Protein AF-0000000069438241 (afdb_homodimer)

Structure (mmCIF, N/CA/C/O backbone):
data_AF-0000000069438241-model_v1
#
loop_
_entity.id
_entity.type
_entity.pdbx_description
1 polymer 'Transcriptional regulator, TetR'
#
loop_
_atom_site.group_PDB
_atom_site.id
_atom_site.type_symbol
_atom_site.label_atom_id
_atom_site.label_alt_id
_atom_site.label_comp_id
_atom_site.label_asym_id
_atom_site.label_entity_id
_atom_site.label_seq_id
_atom_site.pdbx_PDB_ins_code
_atom_site.Cartn_x
_atom_site.Cartn_y
_atom_site.Cartn_z
_atom_site.occupancy
_atom_site.B_iso_or_equiv
_atom_site.auth_seq_id
_atom_site.auth_comp_id
_atom_site.auth_asym_id
_atom_site.auth_atom_id
_atom_site.pdbx_PDB_model_num
ATOM 1 N N . MET A 1 1 ? 34.031 22.672 7.16 1 39.03 1 MET A N 1
ATOM 2 C CA . MET A 1 1 ? 32.812 23.422 6.871 1 39.03 1 MET A CA 1
ATOM 3 C C . MET A 1 1 ? 31.719 22.5 6.336 1 39.03 1 MET A C 1
ATOM 5 O O . MET A 1 1 ? 30.531 22.781 6.512 1 39.03 1 MET A O 1
ATOM 9 N N . ALA A 1 2 ? 32.125 21.516 5.398 1 47.97 2 ALA A N 1
ATOM 10 C CA . ALA A 1 2 ? 31.375 20.641 4.52 1 47.97 2 ALA A CA 1
ATOM 11 C C . ALA A 1 2 ? 30.641 19.562 5.32 1 47.97 2 ALA A C 1
ATOM 13 O O . ALA A 1 2 ? 29.453 19.297 5.066 1 47.97 2 ALA A O 1
ATOM 14 N N . PRO A 1 3 ? 31.203 18.781 6.113 1 47.56 3 PRO A N 1
ATOM 15 C CA . PRO A 1 3 ? 30.609 17.688 6.887 1 47.56 3 PRO A CA 1
ATOM 16 C C . PRO A 1 3 ? 29.609 18.172 7.934 1 47.56 3 PRO A C 1
ATOM 18 O O . PRO A 1 3 ? 28.594 17.516 8.164 1 47.56 3 PRO A O 1
ATOM 21 N N . GLU A 1 4 ? 29.875 19.219 8.562 1 50.12 4 GLU A N 1
ATOM 22 C CA . GLU A 1 4 ? 29.016 19.797 9.586 1 50.12 4 GLU A CA 1
ATOM 23 C C . GLU A 1 4 ? 27.656 20.219 9.008 1 50.12 4 GLU A C 1
ATOM 25 O O . GLU A 1 4 ? 26.625 19.984 9.617 1 50.12 4 GLU A O 1
ATOM 30 N N . ARG A 1 5 ? 27.812 20.75 7.777 1 54.56 5 ARG A N 1
ATOM 31 C CA . ARG A 1 5 ? 26.609 21.219 7.113 1 54.56 5 ARG A CA 1
ATOM 32 C C . ARG A 1 5 ? 25.719 20.031 6.715 1 54.56 5 ARG A C 1
ATOM 34 O O . ARG A 1 5 ? 24.5 20.109 6.84 1 54.5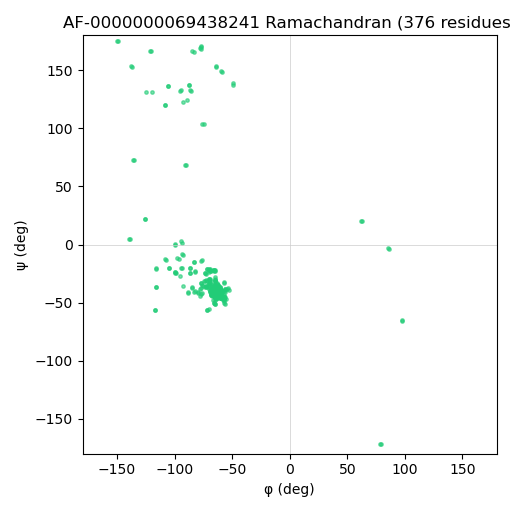6 5 ARG A O 1
ATOM 41 N N . LYS A 1 6 ? 26.344 19.047 6.277 1 60.41 6 LYS A N 1
ATOM 42 C CA . LYS A 1 6 ? 25.594 17.859 5.883 1 60.41 6 LYS A CA 1
ATOM 43 C C . LYS A 1 6 ? 24.875 17.234 7.078 1 60.41 6 LYS A C 1
ATOM 45 O O . LYS A 1 6 ? 23.719 16.844 6.973 1 60.41 6 LYS A O 1
ATOM 50 N N . HIS A 1 7 ? 25.578 17.297 8.125 1 67.69 7 HIS A N 1
ATOM 51 C CA . HIS A 1 7 ? 25.016 16.734 9.344 1 67.69 7 HIS A CA 1
ATOM 52 C C . HIS A 1 7 ? 23.828 17.547 9.828 1 67.69 7 HIS A C 1
ATOM 54 O O . HIS A 1 7 ? 22.797 17 10.219 1 67.69 7 HIS A O 1
ATOM 60 N N . ALA A 1 8 ? 24.031 18.859 9.594 1 73.88 8 ALA A N 1
ATOM 61 C CA . ALA A 1 8 ? 22.953 19.719 10.055 1 73.88 8 ALA A CA 1
ATOM 62 C C . ALA A 1 8 ? 21.734 19.594 9.156 1 73.88 8 ALA A C 1
ATOM 64 O O . ALA A 1 8 ? 20.594 19.547 9.648 1 73.88 8 ALA A O 1
ATOM 65 N N . SER A 1 9 ? 21.984 19.328 7.906 1 90.12 9 SER A N 1
ATOM 66 C CA . SER A 1 9 ? 20.875 19.172 6.973 1 90.12 9 SER A CA 1
ATOM 67 C C . SER A 1 9 ? 20.141 17.859 7.199 1 90.12 9 SER A C 1
ATOM 69 O O . SER A 1 9 ? 18.922 17.812 7.172 1 90.12 9 SER A O 1
ATOM 71 N N . ASP A 1 10 ? 20.953 16.891 7.555 1 94 10 ASP A N 1
ATOM 72 C CA . ASP A 1 10 ? 20.359 15.578 7.773 1 94 10 ASP A CA 1
ATOM 73 C C . ASP A 1 10 ? 19.469 15.57 9.016 1 94 10 ASP A C 1
ATOM 75 O O . ASP A 1 10 ? 18.406 14.945 9.016 1 94 10 ASP A O 1
ATOM 79 N N . ALA A 1 11 ? 19.938 16.312 9.93 1 95 11 ALA A N 1
ATOM 80 C CA . ALA A 1 11 ? 19.141 16.406 11.156 1 95 11 ALA A CA 1
ATOM 81 C C . ALA A 1 11 ? 17.812 17.109 10.898 1 95 11 ALA A C 1
ATOM 83 O O . ALA A 1 11 ? 16.781 16.719 11.453 1 95 11 ALA A O 1
ATOM 84 N N . ILE A 1 12 ? 17.875 18.078 10.102 1 97 12 ILE A N 1
ATOM 85 C CA . ILE A 1 12 ? 16.656 18.812 9.742 1 97 12 ILE A CA 1
ATOM 86 C C . ILE A 1 12 ? 15.719 17.906 8.953 1 97 12 ILE A C 1
ATOM 88 O O . ILE A 1 12 ? 14.523 17.859 9.242 1 97 12 ILE A O 1
ATOM 92 N N . LEU A 1 13 ? 16.297 17.188 8.023 1 98.19 13 LEU A N 1
ATOM 93 C CA . LEU A 1 13 ? 15.477 16.312 7.195 1 98.19 13 LEU A CA 1
ATOM 94 C C . LEU A 1 13 ? 14.938 15.133 8.008 1 98.19 13 LEU A C 1
ATOM 96 O O . LEU A 1 13 ? 13.828 14.656 7.766 1 98.19 13 LEU A O 1
ATOM 100 N N . ASP A 1 14 ? 15.711 14.688 9.008 1 98.19 14 ASP A N 1
ATOM 101 C CA . ASP A 1 14 ? 15.227 13.648 9.914 1 98.19 14 ASP A CA 1
ATOM 102 C C . ASP A 1 14 ? 14.047 14.148 10.742 1 98.19 14 ASP A C 1
ATOM 104 O O . ASP A 1 14 ? 13.078 13.414 10.953 1 98.19 14 ASP A O 1
ATOM 108 N N . ALA A 1 15 ? 14.141 15.375 11.164 1 97.94 15 ALA A N 1
ATOM 109 C CA . ALA A 1 15 ? 13.047 15.984 11.914 1 97.94 15 ALA A CA 1
ATOM 110 C C . ALA A 1 15 ? 11.797 16.125 11.055 1 97.94 15 ALA A C 1
ATOM 112 O O . ALA A 1 15 ? 10.688 15.789 11.5 1 97.94 15 ALA A O 1
ATOM 113 N N . ALA A 1 16 ? 11.984 16.578 9.859 1 98.19 16 ALA A N 1
ATOM 114 C CA . ALA A 1 16 ? 10.867 16.703 8.93 1 98.19 16 ALA A CA 1
ATOM 115 C C . ALA A 1 16 ? 10.211 15.352 8.672 1 98.19 16 ALA A C 1
ATOM 117 O O . ALA A 1 16 ? 8.984 15.234 8.688 1 98.19 16 ALA A O 1
ATOM 118 N N . ARG A 1 17 ? 10.992 14.32 8.469 1 98.38 17 ARG A N 1
ATOM 119 C CA . ARG A 1 17 ? 10.484 12.969 8.227 1 98.38 17 ARG A CA 1
ATOM 120 C C . ARG A 1 17 ? 9.641 12.484 9.398 1 98.38 17 ARG A C 1
ATOM 122 O O . ARG A 1 17 ? 8.547 11.938 9.203 1 98.38 17 ARG A O 1
ATOM 129 N N . SER A 1 18 ? 10.148 12.719 10.578 1 97.88 18 SER A N 1
ATOM 130 C CA . SER A 1 18 ? 9.43 12.281 11.773 1 97.88 18 SER A CA 1
ATOM 131 C C . SER A 1 18 ? 8.07 12.969 11.883 1 97.88 18 SER A C 1
ATOM 133 O O . SER A 1 18 ? 7.07 12.32 12.195 1 97.88 18 SER A O 1
ATOM 135 N N . LEU A 1 19 ? 8.031 14.234 11.609 1 96.81 19 LEU A N 1
ATOM 136 C CA . LEU A 1 19 ? 6.789 15 11.664 1 96.81 19 LEU A CA 1
ATOM 137 C C . LEU A 1 19 ? 5.812 14.523 10.594 1 96.81 19 LEU A C 1
ATOM 139 O O . LEU A 1 19 ? 4.617 14.375 10.859 1 96.81 19 LEU A O 1
ATOM 143 N N . LEU A 1 20 ? 6.316 14.25 9.406 1 96.12 20 LEU A N 1
ATOM 144 C CA . LEU A 1 20 ? 5.5 13.75 8.305 1 96.12 20 LEU A CA 1
ATOM 145 C C . LEU A 1 20 ? 4.883 12.398 8.664 1 96.12 20 LEU A C 1
ATOM 147 O O . LEU A 1 20 ? 3.701 12.164 8.406 1 96.12 20 LEU A O 1
ATOM 151 N N . LEU A 1 21 ? 5.688 11.547 9.242 1 94.5 21 LEU A N 1
ATOM 152 C CA . LEU A 1 21 ? 5.242 10.203 9.578 1 94.5 21 LEU A CA 1
ATOM 153 C C . LEU A 1 21 ? 4.223 10.234 10.719 1 94.5 21 LEU A C 1
ATOM 155 O O . LEU A 1 21 ? 3.305 9.414 10.758 1 94.5 21 LEU A O 1
ATOM 159 N N . ASP A 1 22 ? 4.355 11.227 11.586 1 91.19 22 ASP A N 1
ATOM 160 C CA . ASP A 1 22 ? 3.504 11.297 12.766 1 91.19 22 ASP A CA 1
ATOM 161 C C . ASP A 1 22 ? 2.176 11.984 12.445 1 91.19 22 ASP A C 1
ATOM 163 O O . ASP A 1 22 ? 1.13 11.594 12.977 1 91.19 22 ASP A O 1
ATOM 167 N N . GLY A 1 23 ? 2.26 12.992 11.586 1 88.31 23 GLY A N 1
ATOM 168 C CA . GLY A 1 23 ? 1.06 13.797 11.438 1 88.31 23 GLY A CA 1
ATOM 169 C C . GLY A 1 23 ? 0.776 14.188 10 1 88.31 23 GLY A C 1
ATOM 170 O O . GLY A 1 23 ? -0.16 14.945 9.734 1 88.31 23 GLY A O 1
ATOM 171 N N . GLY A 1 24 ? 1.562 13.695 9.086 1 91.25 24 GLY A N 1
ATOM 172 C CA . GLY A 1 24 ? 1.365 14.047 7.688 1 91.25 24 GLY A CA 1
ATOM 173 C C . GLY A 1 24 ? 1.921 15.414 7.332 1 91.25 24 GLY A C 1
ATOM 174 O O . GLY A 1 24 ? 2.576 16.062 8.156 1 91.25 24 GLY A O 1
ATOM 175 N N . PRO A 1 25 ? 1.64 15.867 6.137 1 92.19 25 PRO A N 1
ATOM 176 C CA . PRO A 1 25 ? 2.213 17.109 5.629 1 92.19 25 PRO A CA 1
ATOM 177 C C . PRO A 1 25 ? 1.807 18.328 6.457 1 92.19 25 PRO A C 1
ATOM 179 O O . PRO A 1 25 ? 2.602 19.266 6.633 1 92.19 25 PRO A O 1
ATOM 182 N N . ARG A 1 26 ? 0.663 18.375 6.965 1 88.5 26 ARG A N 1
ATOM 183 C CA . ARG A 1 26 ? 0.17 19.516 7.711 1 88.5 26 ARG A CA 1
ATOM 184 C C . ARG A 1 26 ? 0.912 19.672 9.039 1 88.5 26 ARG A C 1
ATOM 186 O O . ARG A 1 26 ? 1.011 20.781 9.57 1 88.5 26 ARG A O 1
ATOM 193 N N . ALA A 1 27 ? 1.473 18.625 9.508 1 91.69 27 ALA A N 1
ATOM 194 C CA . ALA A 1 27 ? 2.164 18.625 10.789 1 91.69 27 ALA A CA 1
ATOM 195 C C . ALA A 1 27 ? 3.59 19.156 10.648 1 91.69 27 ALA A C 1
ATOM 197 O O . ALA A 1 27 ? 4.199 19.594 11.625 1 91.69 27 ALA A O 1
ATOM 198 N N . ALA A 1 28 ? 4.109 19.078 9.445 1 95.44 28 ALA A N 1
ATOM 199 C CA . ALA A 1 28 ? 5.496 19.453 9.219 1 95.44 28 ALA A CA 1
ATOM 200 C C . ALA A 1 28 ? 5.602 20.938 8.844 1 95.44 28 ALA A C 1
ATOM 202 O O . ALA A 1 28 ? 6.039 21.281 7.746 1 95.44 28 ALA A O 1
ATOM 203 N N . THR A 1 29 ? 5.309 21.828 9.812 1 95.69 29 THR A N 1
ATOM 204 C CA . THR A 1 29 ? 5.461 23.266 9.625 1 95.69 29 THR A CA 1
ATOM 205 C C . THR A 1 29 ? 6.902 23.688 9.883 1 95.69 29 THR A C 1
ATOM 207 O O . THR A 1 29 ? 7.68 22.938 10.484 1 95.69 29 THR A O 1
ATOM 210 N N . ILE A 1 30 ? 7.184 24.875 9.461 1 96.06 30 ILE A N 1
ATOM 211 C CA . ILE A 1 30 ? 8.516 25.422 9.688 1 96.06 30 ILE A CA 1
ATOM 212 C C . ILE A 1 30 ? 8.797 25.484 11.188 1 96.06 30 ILE A C 1
ATOM 214 O O . ILE A 1 30 ? 9.867 25.062 11.648 1 96.06 30 ILE A O 1
ATOM 218 N N . ALA A 1 31 ? 7.844 25.953 11.938 1 96.69 31 ALA A N 1
ATOM 219 C CA . ALA A 1 31 ? 7.992 26.062 13.383 1 96.69 31 ALA A CA 1
ATOM 220 C C . ALA A 1 31 ? 8.211 24.688 14.023 1 96.69 31 ALA A C 1
ATOM 222 O O . ALA A 1 31 ? 9.078 24.531 14.875 1 96.69 31 ALA A O 1
ATOM 223 N N . ALA A 1 32 ? 7.5 23.688 13.609 1 97.38 32 ALA A N 1
ATOM 224 C CA . ALA A 1 32 ? 7.613 22.344 14.156 1 97.38 32 ALA A CA 1
ATOM 225 C C . ALA A 1 32 ? 8.961 21.719 13.797 1 97.38 32 ALA A C 1
ATOM 227 O O . ALA A 1 32 ? 9.586 21.062 14.633 1 97.38 32 ALA A O 1
ATOM 228 N N . ILE A 1 33 ? 9.367 21.891 12.539 1 97.75 33 ILE A N 1
ATOM 229 C CA . ILE A 1 33 ? 10.641 21.328 12.094 1 97.75 33 ILE A CA 1
ATOM 230 C C . ILE A 1 33 ? 11.781 21.984 12.859 1 97.75 33 ILE A C 1
ATOM 232 O O . ILE A 1 33 ? 12.719 21.312 13.289 1 97.75 33 ILE A O 1
ATOM 236 N N . ALA A 1 34 ? 11.68 23.312 12.977 1 96.88 34 ALA A N 1
ATOM 237 C CA . ALA A 1 34 ? 12.68 24.047 13.75 1 96.88 34 ALA A CA 1
ATOM 238 C C . ALA A 1 34 ? 12.773 23.5 15.172 1 96.88 34 ALA A C 1
ATOM 240 O O . ALA A 1 34 ? 13.859 23.203 15.664 1 96.88 34 ALA A O 1
ATOM 241 N N . GLY A 1 35 ? 11.656 23.391 15.797 1 96.81 35 GLY A N 1
ATOM 242 C CA . GLY A 1 35 ? 11.609 22.859 17.156 1 96.81 35 GLY A CA 1
ATOM 243 C C . GLY A 1 35 ? 12.195 21.469 17.266 1 96.81 35 GLY A C 1
ATOM 244 O O . GLY A 1 35 ? 12.992 21.203 18.172 1 96.81 35 GLY A O 1
ATOM 245 N N . ALA A 1 36 ? 11.883 20.594 16.359 1 96.44 36 ALA A N 1
ATOM 246 C CA . ALA A 1 36 ? 12.273 19.188 16.406 1 96.44 36 ALA A CA 1
ATOM 247 C C . ALA A 1 36 ? 13.75 19.016 16.047 1 96.44 36 ALA A C 1
ATOM 249 O O . ALA A 1 36 ? 14.422 18.125 16.547 1 96.44 36 ALA A O 1
ATOM 250 N N . SER A 1 37 ? 14.203 19.812 15.148 1 95.88 37 SER A N 1
ATOM 251 C CA . SER A 1 37 ? 15.578 19.672 14.672 1 95.88 37 SER A CA 1
ATOM 252 C C . SER A 1 37 ? 16.547 20.453 15.555 1 95.88 37 SER A C 1
ATOM 254 O O . SER A 1 37 ? 17.766 20.219 15.508 1 95.88 37 SER A O 1
ATOM 256 N N . GLY A 1 38 ? 16.031 21.484 16.234 1 95.19 38 GLY A N 1
ATOM 257 C CA . GLY A 1 38 ? 16.875 22.375 17 1 95.19 38 GLY A CA 1
ATOM 258 C C . GLY A 1 38 ? 17.469 23.5 16.188 1 95.19 38 GLY A C 1
ATOM 259 O O . GLY A 1 38 ? 18.172 24.359 16.719 1 95.19 38 GLY A O 1
ATOM 260 N N . ALA A 1 39 ? 17.219 23.516 14.938 1 94.44 39 ALA A N 1
ATOM 261 C CA . ALA A 1 39 ? 17.703 24.594 14.062 1 94.44 39 ALA A CA 1
ATOM 262 C C . ALA A 1 39 ? 16.719 25.766 14.055 1 94.44 39 ALA A C 1
ATOM 264 O O . ALA A 1 39 ? 15.516 25.578 13.898 1 94.44 39 ALA A O 1
ATOM 265 N N . PRO A 1 40 ? 17.281 26.969 14.219 1 92.94 40 PRO A N 1
ATOM 266 C CA . PRO A 1 40 ? 16.406 28.141 14.141 1 92.94 40 PRO A CA 1
ATOM 267 C C . PRO A 1 40 ? 15.68 28.25 12.797 1 92.94 40 PRO A C 1
ATOM 269 O O . PRO A 1 40 ? 16.234 27.875 11.766 1 92.94 40 PRO A O 1
ATOM 272 N N . PRO A 1 41 ? 14.469 28.812 12.828 1 93.44 4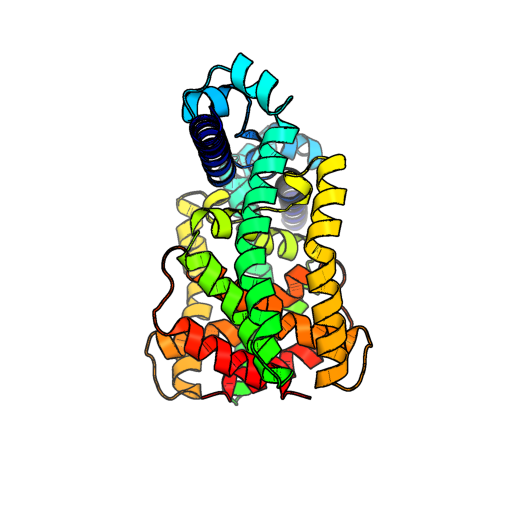1 PRO A N 1
ATOM 273 C CA . PRO A 1 41 ? 13.711 29 11.586 1 93.44 41 PRO A CA 1
ATOM 274 C C . PRO A 1 41 ? 14.508 29.734 10.516 1 93.44 41 PRO A C 1
ATOM 276 O O . PRO A 1 41 ? 14.383 29.438 9.328 1 93.44 41 PRO A O 1
ATOM 279 N N . GLY A 1 42 ? 15.258 30.703 10.906 1 92.06 42 GLY A N 1
ATOM 280 C CA . GLY A 1 42 ? 16.094 31.438 9.961 1 92.06 42 GLY A CA 1
ATOM 281 C C . GLY A 1 42 ? 17.078 30.547 9.227 1 92.06 42 GLY A C 1
ATOM 282 O O . GLY A 1 42 ? 17.328 30.734 8.039 1 92.06 42 GLY A O 1
ATOM 283 N N . THR A 1 43 ? 17.656 29.641 9.922 1 91.62 43 THR A N 1
ATOM 284 C CA . THR A 1 43 ? 18.578 28.688 9.328 1 91.62 43 THR A CA 1
ATOM 285 C C . THR A 1 43 ? 17.859 27.797 8.32 1 91.62 43 THR A C 1
ATOM 287 O O . THR A 1 43 ? 18.391 27.516 7.246 1 91.62 43 THR A O 1
ATOM 290 N N . LEU A 1 44 ? 16.641 27.312 8.641 1 94.94 44 LEU A N 1
ATOM 291 C CA . LEU A 1 44 ? 15.844 26.5 7.734 1 94.94 44 LEU A CA 1
ATOM 292 C C . LEU A 1 44 ? 15.586 27.234 6.422 1 94.94 44 LEU A C 1
ATOM 294 O O . LEU A 1 44 ? 15.773 26.672 5.344 1 94.94 44 LEU A O 1
ATOM 298 N N . ASN A 1 45 ? 15.195 28.484 6.602 1 92.12 45 ASN A N 1
ATOM 299 C CA . ASN A 1 45 ? 14.883 29.297 5.43 1 92.12 45 ASN A CA 1
ATOM 300 C C . ASN A 1 45 ? 16.125 29.547 4.574 1 92.12 45 ASN A C 1
ATOM 302 O O . ASN A 1 45 ? 16.047 29.5 3.344 1 92.12 45 ASN A O 1
ATOM 306 N N . HIS A 1 46 ? 17.109 29.812 5.223 1 92.25 46 HIS A N 1
ATOM 307 C CA . HIS A 1 46 ? 18.344 30.062 4.504 1 92.25 46 HIS A CA 1
ATOM 308 C C . HIS A 1 46 ? 18.812 28.828 3.746 1 92.25 46 HIS A C 1
ATOM 310 O O . HIS A 1 46 ? 19.219 28.922 2.584 1 92.25 46 HIS A O 1
ATOM 316 N N . ARG A 1 47 ? 18.703 27.734 4.32 1 93.75 47 ARG A N 1
ATOM 317 C CA . ARG A 1 47 ? 19.25 26.5 3.77 1 93.75 47 ARG A CA 1
ATOM 318 C C . ARG A 1 47 ? 18.312 25.891 2.727 1 93.75 47 ARG A C 1
ATOM 320 O O . ARG A 1 47 ? 18.766 25.344 1.723 1 93.75 47 ARG A O 1
ATOM 327 N N . PHE A 1 48 ? 16.984 25.938 2.988 1 94.56 48 PHE A N 1
ATOM 328 C CA . PHE A 1 48 ? 16.062 25.219 2.121 1 94.56 48 PHE A CA 1
ATOM 329 C C . PHE A 1 48 ? 15.125 26.172 1.408 1 94.56 48 PHE A C 1
ATOM 331 O O . PHE A 1 48 ? 14.523 25.828 0.392 1 94.56 48 PHE A O 1
ATOM 338 N N . GLY A 1 49 ? 15.008 27.312 1.942 1 92.12 49 GLY A N 1
ATOM 339 C CA . GLY A 1 49 ? 14.125 28.297 1.338 1 92.12 49 GLY A CA 1
ATOM 340 C C . GLY A 1 49 ? 12.758 28.344 1.984 1 92.12 49 GLY A C 1
ATOM 341 O O . GLY A 1 49 ? 12.359 29.359 2.547 1 92.12 49 GLY A O 1
ATOM 342 N N . ASN A 1 50 ? 11.984 27.297 1.886 1 93.38 50 ASN A N 1
ATOM 343 C CA . ASN A 1 50 ? 10.633 27.266 2.439 1 93.38 50 ASN A CA 1
ATOM 344 C C . ASN A 1 50 ? 10.219 25.859 2.855 1 93.38 50 ASN A C 1
ATOM 346 O O . ASN A 1 50 ? 10.969 24.906 2.666 1 93.38 50 ASN A O 1
ATOM 350 N N . ARG A 1 51 ? 9.07 25.766 3.455 1 94.81 51 ARG A N 1
ATOM 351 C CA . ARG A 1 51 ? 8.516 24.531 3.977 1 94.81 51 ARG A CA 1
ATOM 352 C C . ARG A 1 51 ? 8.438 23.469 2.887 1 94.81 51 ARG A C 1
ATOM 354 O O . ARG A 1 51 ? 8.852 22.312 3.094 1 94.81 51 ARG A O 1
ATOM 361 N N . ALA A 1 52 ? 7.945 23.844 1.759 1 95.12 52 ALA A N 1
ATOM 362 C CA . ALA A 1 52 ? 7.77 22.906 0.645 1 95.12 52 ALA A CA 1
ATOM 363 C C . ALA A 1 52 ? 9.109 22.328 0.201 1 95.12 52 ALA A C 1
ATOM 365 O O . ALA A 1 52 ? 9.203 21.141 -0.122 1 95.12 52 ALA A O 1
ATOM 366 N N . ALA A 1 53 ? 10.039 23.109 0.212 1 96.19 53 ALA A N 1
ATOM 367 C CA . ALA A 1 53 ? 11.375 22.672 -0.191 1 96.19 53 ALA A CA 1
ATOM 368 C C . ALA A 1 53 ? 11.945 21.672 0.808 1 96.19 53 ALA A C 1
ATOM 370 O O . ALA A 1 53 ? 12.617 20.703 0.42 1 96.19 53 ALA A O 1
ATOM 371 N N . ILE A 1 54 ? 11.719 21.891 2.09 1 96.94 54 ILE A N 1
ATOM 372 C CA . ILE A 1 54 ? 12.195 20.969 3.111 1 96.94 54 ILE A CA 1
ATOM 373 C C . ILE A 1 54 ? 11.508 19.609 2.949 1 96.94 54 ILE A C 1
ATOM 375 O O . ILE A 1 54 ? 12.164 18.562 2.982 1 96.94 54 ILE A O 1
ATOM 379 N N . MET A 1 55 ? 10.242 19.656 2.783 1 97.38 55 MET A N 1
ATOM 380 C CA . MET A 1 55 ? 9.484 18.422 2.604 1 97.38 55 MET A CA 1
ATOM 381 C C . MET A 1 55 ? 9.945 17.688 1.353 1 97.38 55 MET A C 1
ATOM 383 O O . MET A 1 55 ? 10.148 16.469 1.384 1 97.38 55 MET A O 1
ATOM 387 N N . SER A 1 56 ? 10.094 18.422 0.302 1 98.12 56 SER A N 1
ATOM 388 C CA . SER A 1 56 ? 10.562 17.828 -0.943 1 98.12 56 SER A CA 1
ATOM 389 C C . SER A 1 56 ? 11.938 17.188 -0.766 1 98.12 56 SER A C 1
ATOM 391 O O . SER A 1 56 ? 12.164 16.062 -1.22 1 98.12 56 SER A O 1
ATOM 393 N N . ALA A 1 57 ? 12.789 17.922 -0.126 1 97.62 57 ALA A N 1
ATOM 394 C CA . ALA A 1 57 ? 14.133 17.406 0.099 1 97.62 57 ALA A CA 1
ATOM 395 C C . ALA A 1 57 ? 14.102 16.141 0.947 1 97.62 57 ALA A C 1
ATOM 397 O O . ALA A 1 57 ? 14.891 15.219 0.728 1 97.62 57 ALA A O 1
ATOM 398 N N . THR A 1 58 ? 13.25 16.094 1.927 1 98.31 58 THR A N 1
ATOM 399 C CA . THR A 1 58 ? 13.078 14.93 2.785 1 98.31 58 THR A CA 1
ATOM 400 C C . THR A 1 58 ? 12.672 13.711 1.964 1 98.31 58 THR A C 1
ATOM 402 O O . THR A 1 58 ? 13.266 12.641 2.104 1 98.31 58 THR A O 1
ATOM 405 N N . TRP A 1 59 ? 11.742 13.859 1.078 1 98.5 59 TRP A N 1
ATOM 406 C CA . TRP A 1 59 ? 11.273 12.781 0.211 1 98.5 59 TRP A CA 1
ATOM 407 C C . TRP A 1 59 ? 12.367 12.344 -0.755 1 98.5 59 TRP A C 1
ATOM 409 O O . TRP A 1 59 ? 12.625 11.141 -0.898 1 98.5 59 TRP A O 1
ATOM 419 N N . LEU A 1 60 ? 12.961 13.305 -1.356 1 98.38 60 LEU A N 1
ATOM 420 C CA . LEU A 1 60 ? 13.953 13.008 -2.387 1 98.38 60 LEU A CA 1
ATOM 421 C C . LEU A 1 60 ? 15.164 12.305 -1.789 1 98.38 60 LEU A C 1
ATOM 423 O O . LEU A 1 60 ? 15.766 11.445 -2.436 1 98.38 60 LEU A O 1
ATOM 427 N N . ARG A 1 61 ? 15.508 12.648 -0.595 1 98.25 61 ARG A N 1
ATOM 428 C CA . ARG A 1 61 ? 16.594 11.93 0.06 1 98.25 61 ARG A CA 1
ATOM 429 C C . ARG A 1 61 ? 16.234 10.461 0.253 1 98.25 61 ARG A C 1
ATOM 431 O O . ARG A 1 61 ? 17.062 9.578 0.053 1 98.25 61 ARG A O 1
ATOM 438 N N . ALA A 1 62 ? 15.016 10.203 0.69 1 98.56 62 ALA A N 1
ATOM 439 C CA . ALA A 1 62 ? 14.562 8.828 0.866 1 98.56 62 ALA A CA 1
ATOM 440 C C . ALA A 1 62 ? 14.594 8.07 -0.458 1 98.56 62 ALA A C 1
ATOM 442 O O . ALA A 1 62 ? 15.023 6.914 -0.509 1 98.56 62 ALA A O 1
ATOM 443 N N . VAL A 1 63 ? 14.195 8.719 -1.523 1 98.5 63 VAL A N 1
ATOM 444 C CA . VAL A 1 63 ? 14.203 8.109 -2.852 1 98.5 63 VAL A CA 1
ATOM 445 C C . VAL A 1 63 ? 15.633 7.809 -3.275 1 98.5 63 VAL A C 1
ATOM 447 O O . VAL A 1 63 ? 15.922 6.734 -3.814 1 98.5 63 VAL A O 1
ATOM 450 N N . GLU A 1 64 ? 16.484 8.75 -3.045 1 98 64 GLU A N 1
ATOM 451 C CA . GLU A 1 64 ? 17.891 8.562 -3.387 1 98 64 GLU A CA 1
ATOM 452 C C . GLU A 1 64 ? 18.484 7.352 -2.67 1 98 64 GLU A C 1
ATOM 454 O O . GLU A 1 64 ? 19.188 6.555 -3.277 1 98 64 GLU A O 1
ATOM 459 N N . ARG A 1 65 ? 18.188 7.273 -1.431 1 98 65 ARG A N 1
ATOM 460 C CA . ARG A 1 65 ? 18.672 6.148 -0.636 1 98 65 ARG A CA 1
ATOM 461 C C . ARG A 1 65 ? 18.109 4.832 -1.158 1 98 65 ARG A C 1
ATOM 463 O O . ARG A 1 65 ? 18.828 3.828 -1.221 1 98 65 ARG A O 1
ATOM 470 N N . PHE A 1 66 ? 16.906 4.797 -1.547 1 98.56 66 PHE A N 1
ATOM 471 C CA . PHE A 1 66 ? 16.312 3.609 -2.158 1 98.56 66 PHE A CA 1
ATOM 472 C C . PHE A 1 66 ? 17 3.281 -3.477 1 98.56 66 PHE A C 1
ATOM 474 O O . PHE A 1 66 ? 17.312 2.119 -3.754 1 98.56 66 PHE A O 1
ATOM 481 N N . HIS A 1 67 ? 17.25 4.289 -4.289 1 97.31 67 HIS A N 1
ATOM 482 C CA . HIS A 1 67 ? 17.812 4.09 -5.621 1 97.31 67 HIS A CA 1
ATOM 483 C C . HIS A 1 67 ? 19.234 3.516 -5.543 1 97.31 67 HIS A C 1
ATOM 485 O O . HIS A 1 67 ? 19.656 2.771 -6.43 1 97.31 67 HIS A O 1
ATOM 491 N N . GLU A 1 68 ? 19.938 3.857 -4.523 1 95.44 68 GLU A N 1
ATOM 492 C CA . GLU A 1 68 ? 21.266 3.26 -4.344 1 95.44 68 GLU A CA 1
ATOM 493 C C . GLU A 1 68 ? 21.188 1.736 -4.32 1 95.44 68 GLU A C 1
ATOM 495 O O . GLU A 1 68 ? 22.016 1.055 -4.926 1 95.44 68 GLU A O 1
ATOM 500 N N . HIS A 1 69 ? 20.188 1.223 -3.715 1 95.62 69 HIS A N 1
ATOM 501 C CA . HIS A 1 69 ? 19.984 -0.22 -3.641 1 95.62 69 HIS A CA 1
ATOM 502 C C . HIS A 1 69 ? 19.453 -0.771 -4.961 1 95.62 69 HIS A C 1
ATOM 504 O O . HIS A 1 69 ? 19.938 -1.791 -5.453 1 95.62 69 HIS A O 1
ATOM 510 N N . ALA A 1 70 ? 18.531 -0.067 -5.555 1 96.75 70 ALA A N 1
ATOM 511 C CA . ALA A 1 70 ? 17.875 -0.542 -6.773 1 96.75 70 ALA A CA 1
ATOM 512 C C . ALA A 1 70 ? 18.859 -0.56 -7.945 1 96.75 70 ALA A C 1
ATOM 514 O O . ALA A 1 70 ? 18.906 -1.527 -8.711 1 96.75 70 ALA A O 1
ATOM 515 N N . LEU A 1 71 ? 19.672 0.48 -8.062 1 94 71 LEU A N 1
ATOM 516 C CA . LEU A 1 71 ? 20.578 0.6 -9.195 1 94 71 LEU A CA 1
ATOM 517 C C . LEU A 1 71 ? 21.719 -0.407 -9.086 1 94 71 LEU A C 1
ATOM 519 O O . LEU A 1 71 ? 22.203 -0.912 -10.102 1 94 71 LEU A O 1
ATOM 523 N N . ARG A 1 72 ? 22.094 -0.71 -7.914 1 92.56 72 ARG A N 1
ATOM 524 C CA . ARG A 1 72 ? 23.094 -1.755 -7.719 1 92.56 72 ARG A CA 1
ATOM 525 C C . ARG A 1 72 ? 22.578 -3.107 -8.195 1 92.56 72 ARG A C 1
ATOM 527 O O . ARG A 1 72 ? 23.328 -3.9 -8.766 1 92.56 72 ARG A O 1
ATOM 534 N N . ALA A 1 73 ? 21.328 -3.348 -7.957 1 92 73 ALA A N 1
ATOM 535 C CA . ALA A 1 73 ? 20.688 -4.605 -8.336 1 92 73 ALA A CA 1
ATOM 536 C C . ALA A 1 73 ? 20.656 -4.766 -9.852 1 92 73 ALA A C 1
ATOM 538 O O . ALA A 1 73 ? 20.703 -5.887 -10.367 1 92 73 ALA A O 1
ATOM 539 N N . LEU A 1 74 ? 20.594 -3.703 -10.609 1 90.94 74 LEU A N 1
ATOM 540 C CA . LEU A 1 74 ? 20.516 -3.738 -12.062 1 90.94 74 LEU A CA 1
ATOM 541 C C . LEU A 1 74 ? 21.828 -4.195 -12.672 1 90.94 74 LEU A C 1
ATOM 543 O O . LEU A 1 74 ? 21.859 -4.723 -13.789 1 90.94 74 LEU A O 1
ATOM 547 N N . HIS A 1 75 ? 22.938 -4.121 -12.031 1 84.75 75 HIS A N 1
ATOM 548 C CA . HIS A 1 75 ? 24.25 -4.43 -12.578 1 84.75 75 HIS A CA 1
ATOM 549 C C . HIS A 1 75 ? 24.703 -5.824 -12.164 1 84.75 75 HIS A C 1
ATOM 551 O O . HIS A 1 75 ? 25.75 -6.305 -12.625 1 84.75 75 HIS A O 1
ATOM 557 N N . SER A 1 76 ? 23.969 -6.477 -11.477 1 71.56 76 SER A N 1
ATOM 558 C CA . SER A 1 76 ? 24.484 -7.676 -10.836 1 71.56 76 SER A CA 1
ATOM 559 C C . SER A 1 76 ? 24.188 -8.922 -11.656 1 71.56 76 SER A C 1
ATOM 561 O O . SER A 1 76 ? 24.875 -9.938 -11.531 1 71.56 76 SER A O 1
ATOM 563 N N . ALA A 1 77 ? 23.141 -8.906 -12.445 1 63.88 77 ALA A N 1
ATOM 564 C CA . ALA A 1 77 ? 22.797 -10.242 -12.938 1 63.88 77 ALA A CA 1
ATOM 565 C C . ALA A 1 77 ? 22.75 -10.273 -14.461 1 63.88 77 ALA A C 1
ATOM 567 O O . ALA A 1 77 ? 22.375 -9.281 -15.094 1 63.88 77 ALA A O 1
ATOM 568 N N . GLY A 1 78 ? 23.391 -11.219 -15.01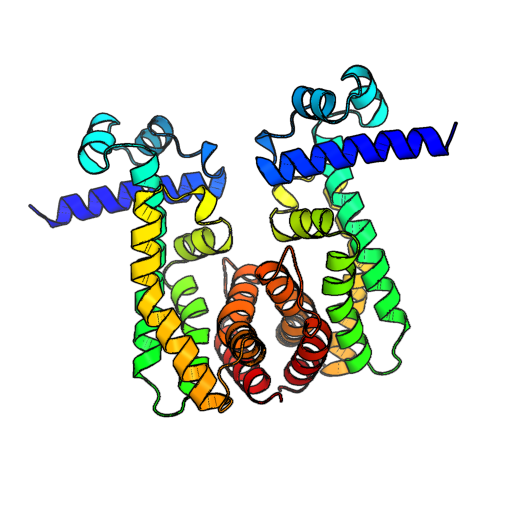6 1 78 78 GLY A N 1
ATOM 569 C CA . GLY A 1 78 ? 23.312 -11.406 -16.453 1 78 78 GLY A CA 1
ATOM 570 C C . GLY A 1 78 ? 21.969 -11.961 -16.906 1 78 78 GLY A C 1
ATOM 571 O O . GLY A 1 78 ? 21.5 -11.625 -18 1 78 78 GLY A O 1
ATOM 572 N N . ASP A 1 79 ? 21.266 -12.648 -16.078 1 93.44 79 ASP A N 1
ATOM 573 C CA . ASP A 1 79 ? 19.953 -13.227 -16.359 1 93.44 79 ASP A CA 1
ATOM 574 C C . ASP A 1 79 ? 18.844 -12.258 -16.016 1 93.44 79 ASP A C 1
ATOM 576 O O . ASP A 1 79 ? 18.781 -11.742 -14.891 1 93.44 79 ASP A O 1
ATOM 580 N N . PRO A 1 80 ? 17.953 -11.945 -17.031 1 95.5 80 PRO A N 1
ATOM 581 C CA . PRO A 1 80 ? 16.906 -10.945 -16.812 1 95.5 80 PRO A CA 1
ATOM 582 C C . PRO A 1 80 ? 16.016 -11.289 -15.617 1 95.5 80 PRO A C 1
ATOM 584 O O . PRO A 1 80 ? 15.625 -10.398 -14.859 1 95.5 80 PRO A O 1
ATOM 587 N N . VAL A 1 81 ? 15.719 -12.531 -15.445 1 96.69 81 VAL A N 1
ATOM 588 C CA . VAL A 1 81 ? 14.875 -12.945 -14.328 1 96.69 81 VAL A CA 1
ATOM 589 C C . VAL A 1 81 ? 15.602 -12.68 -13.008 1 96.69 81 VAL A C 1
ATOM 591 O O . VAL A 1 81 ? 15.023 -12.125 -12.07 1 96.69 81 VAL A O 1
ATOM 594 N N . GLU A 1 82 ? 16.828 -12.984 -12.922 1 96.44 82 GLU A N 1
ATOM 595 C CA . GLU A 1 82 ? 17.594 -12.773 -11.695 1 96.44 82 GLU A CA 1
ATOM 596 C C . GLU A 1 82 ? 17.828 -11.289 -11.438 1 96.44 82 GLU A C 1
ATOM 598 O O . GLU A 1 82 ? 17.875 -10.852 -10.289 1 96.44 82 GLU A O 1
ATOM 603 N N . THR A 1 83 ? 17.984 -10.516 -12.516 1 96.94 83 THR A N 1
ATOM 604 C CA . THR A 1 83 ? 18.031 -9.062 -12.359 1 96.94 83 THR A CA 1
ATOM 605 C C . THR A 1 83 ? 16.734 -8.539 -11.75 1 96.94 83 THR A C 1
ATOM 607 O O . THR A 1 83 ? 16.766 -7.703 -10.844 1 96.94 83 THR A O 1
ATOM 610 N N . ALA A 1 84 ? 15.609 -9.055 -12.203 1 97.19 84 ALA A N 1
ATOM 611 C CA . ALA A 1 84 ? 14.305 -8.672 -11.656 1 97.19 84 ALA A CA 1
ATOM 612 C C . ALA A 1 84 ? 14.188 -9.062 -10.188 1 97.19 84 ALA A C 1
ATOM 614 O O . ALA A 1 84 ? 13.688 -8.289 -9.367 1 97.19 84 ALA A O 1
ATOM 615 N N . VAL A 1 85 ? 14.68 -10.242 -9.898 1 97.44 85 VAL A N 1
ATOM 616 C CA . VAL A 1 85 ? 14.672 -10.703 -8.516 1 97.44 85 VAL A CA 1
ATOM 617 C C . VAL A 1 85 ? 15.531 -9.781 -7.648 1 97.44 85 VAL A C 1
ATOM 619 O O . VAL A 1 85 ? 15.102 -9.352 -6.578 1 97.44 85 VAL A O 1
ATOM 622 N N . ALA A 1 86 ? 16.703 -9.43 -8.117 1 97.31 86 ALA A N 1
ATOM 623 C CA . ALA A 1 86 ? 17.594 -8.547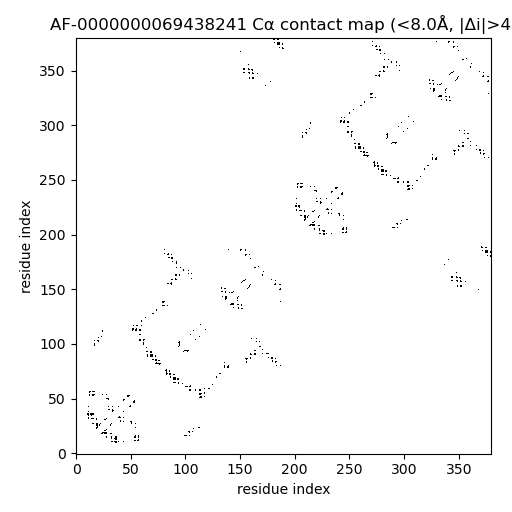 -7.379 1 97.31 86 ALA A CA 1
ATOM 624 C C . ALA A 1 86 ? 16.953 -7.184 -7.152 1 97.31 86 ALA A C 1
ATOM 626 O O . ALA A 1 86 ? 17.078 -6.602 -6.07 1 97.31 86 ALA A O 1
ATOM 627 N N . LEU A 1 87 ? 16.312 -6.684 -8.172 1 97.25 87 LEU A N 1
ATOM 628 C CA . LEU A 1 87 ? 15.617 -5.414 -8.055 1 97.25 87 LEU A CA 1
ATOM 629 C C . LEU A 1 87 ? 14.523 -5.496 -6.988 1 97.25 87 LEU A C 1
ATOM 631 O O . LEU A 1 87 ? 14.383 -4.59 -6.164 1 97.25 87 LEU A O 1
ATOM 635 N N . SER A 1 88 ? 13.773 -6.555 -6.996 1 97.94 88 SER A N 1
ATOM 636 C CA . SER A 1 88 ? 12.742 -6.754 -5.984 1 97.94 88 SER A CA 1
ATOM 637 C C . SER A 1 88 ? 13.344 -6.781 -4.582 1 97.94 88 SER A C 1
ATOM 639 O O . SER A 1 88 ? 12.773 -6.211 -3.648 1 97.94 88 SER A O 1
ATOM 641 N N . LEU A 1 89 ? 14.461 -7.387 -4.418 1 98 89 LEU A N 1
ATOM 642 C CA . LEU A 1 89 ? 15.086 -7.57 -3.109 1 98 89 LEU A CA 1
ATOM 643 C C . LEU A 1 89 ? 15.742 -6.281 -2.633 1 98 89 LEU A C 1
ATOM 645 O O . LEU A 1 89 ? 16.094 -6.156 -1.457 1 98 89 LEU A O 1
ATOM 649 N N . SER A 1 90 ? 15.898 -5.332 -3.521 1 97.81 90 SER A N 1
ATOM 650 C CA . SER A 1 90 ? 16.406 -4.027 -3.115 1 97.81 90 SER A CA 1
ATOM 651 C C . SER A 1 90 ? 15.445 -3.324 -2.17 1 97.81 90 SER A C 1
ATOM 653 O O . SER A 1 90 ? 15.859 -2.48 -1.369 1 97.81 90 SER A O 1
ATOM 655 N N . VAL A 1 91 ? 14.188 -3.686 -2.193 1 98.5 91 VAL A N 1
ATOM 656 C CA . VAL A 1 91 ? 13.156 -3.041 -1.388 1 98.5 91 VAL A CA 1
ATOM 657 C C . VAL A 1 91 ? 13.336 -3.414 0.082 1 98.5 91 VAL A C 1
ATOM 659 O O . VAL A 1 91 ? 13.531 -2.541 0.932 1 98.5 91 VAL A O 1
ATOM 662 N N . PRO A 1 92 ? 13.352 -4.73 0.406 1 98.5 92 PRO A N 1
ATOM 663 C CA . PRO A 1 92 ? 13.609 -5.047 1.813 1 98.5 92 PRO A CA 1
ATOM 664 C C . PRO A 1 92 ? 15.008 -4.641 2.266 1 98.5 92 PRO A C 1
ATOM 666 O O . PRO A 1 92 ? 15.203 -4.289 3.434 1 98.5 92 PRO A O 1
ATOM 669 N N . ALA A 1 93 ? 15.977 -4.664 1.38 1 98.06 93 ALA A N 1
ATOM 670 C CA . ALA A 1 93 ? 17.312 -4.211 1.742 1 98.06 93 ALA A CA 1
ATOM 671 C C . ALA A 1 93 ? 17.312 -2.742 2.15 1 98.06 93 ALA A C 1
ATOM 673 O O . ALA A 1 93 ? 17.891 -2.373 3.174 1 98.06 93 ALA A O 1
ATOM 674 N N . PHE A 1 94 ? 16.656 -1.986 1.385 1 98.31 94 PHE A N 1
ATOM 675 C CA . PHE A 1 94 ? 16.5 -0.568 1.687 1 98.31 94 PHE A CA 1
ATOM 676 C C . PHE A 1 94 ? 15.758 -0.376 3.006 1 98.31 94 PHE A C 1
ATOM 678 O O . PHE A 1 94 ? 16.172 0.426 3.844 1 98.31 94 PHE A O 1
ATOM 685 N N . ALA A 1 95 ? 14.688 -1.111 3.191 1 98.5 95 ALA A N 1
ATOM 686 C CA . ALA A 1 95 ? 13.867 -0.977 4.391 1 98.5 95 ALA A CA 1
ATOM 687 C C . ALA A 1 95 ? 14.656 -1.344 5.641 1 98.5 95 ALA A C 1
ATOM 689 O O . ALA A 1 95 ? 14.445 -0.764 6.711 1 98.5 95 ALA A O 1
ATOM 690 N N . ARG A 1 96 ? 15.531 -2.326 5.52 1 98.06 96 ARG A N 1
ATOM 691 C CA . ARG A 1 96 ? 16.375 -2.703 6.648 1 98.06 96 ARG A CA 1
ATOM 692 C C . ARG A 1 96 ? 17.406 -1.618 6.949 1 98.06 96 ARG A C 1
ATOM 694 O O . ARG A 1 96 ? 17.672 -1.318 8.109 1 98.06 96 ARG A O 1
ATOM 701 N N . ALA A 1 97 ? 17.922 -1.016 5.941 1 97.5 97 ALA A N 1
ATOM 702 C CA . ALA A 1 97 ? 18.984 -0.014 6.086 1 97.5 97 ALA A CA 1
ATOM 703 C C . ALA A 1 97 ? 18.406 1.321 6.551 1 97.5 97 ALA A C 1
ATOM 705 O O . ALA A 1 97 ? 19.031 2.027 7.348 1 97.5 97 ALA A O 1
ATOM 706 N N . TYR A 1 98 ? 17.25 1.67 6.043 1 97.56 98 TYR A N 1
ATOM 707 C CA . TYR A 1 98 ? 16.625 2.959 6.324 1 97.56 98 TYR A CA 1
ATOM 708 C C . TYR A 1 98 ? 15.141 2.789 6.637 1 97.56 98 TYR A C 1
ATOM 710 O O . TYR A 1 98 ? 14.281 3.248 5.875 1 97.56 98 TYR A O 1
ATOM 718 N N . PRO A 1 99 ? 14.781 2.244 7.82 1 97.62 99 PRO A N 1
ATOM 719 C CA . PRO A 1 99 ? 13.391 1.889 8.117 1 97.62 99 PRO A CA 1
ATOM 720 C C . PRO A 1 99 ? 12.461 3.096 8.094 1 97.62 99 PRO A C 1
ATOM 722 O O . PRO A 1 99 ? 11.328 3 7.609 1 97.62 99 PRO A O 1
ATOM 725 N N . GLU A 1 100 ? 12.93 4.23 8.539 1 97.69 100 GLU A N 1
ATOM 726 C CA . GLU A 1 100 ? 12.047 5.391 8.586 1 97.69 100 GLU A CA 1
ATOM 727 C C . GLU A 1 100 ? 11.859 6 7.203 1 97.69 100 GLU A C 1
ATOM 729 O O . GLU A 1 100 ? 10.789 6.531 6.891 1 97.69 100 GLU A O 1
ATOM 734 N N . ASP A 1 101 ? 12.867 5.938 6.367 1 98.12 101 ASP A N 1
ATOM 735 C CA . ASP A 1 101 ? 12.719 6.371 4.98 1 98.12 101 ASP A CA 1
ATOM 736 C C . ASP A 1 101 ? 11.758 5.465 4.219 1 98.12 101 ASP A C 1
ATOM 738 O O . ASP A 1 101 ? 10.945 5.938 3.42 1 98.12 101 ASP A O 1
ATOM 742 N N . ALA A 1 102 ? 11.859 4.191 4.508 1 98.19 102 ALA A N 1
ATOM 743 C CA . ALA A 1 102 ? 10.953 3.234 3.875 1 98.19 102 ALA A CA 1
ATOM 744 C C . ALA A 1 102 ? 9.508 3.482 4.301 1 98.19 102 ALA A C 1
ATOM 746 O O . ALA A 1 102 ? 8.602 3.469 3.469 1 98.19 102 ALA A O 1
ATOM 747 N N . ARG A 1 103 ? 9.359 3.732 5.566 1 96.88 103 ARG A N 1
ATOM 748 C CA . ARG A 1 103 ? 8.023 4.051 6.062 1 96.88 103 ARG A CA 1
ATOM 749 C C . ARG A 1 103 ? 7.477 5.305 5.391 1 96.88 103 ARG A C 1
ATOM 751 O O . ARG A 1 103 ? 6.301 5.352 5.02 1 96.88 103 ARG A O 1
ATOM 758 N N . LEU A 1 104 ? 8.297 6.285 5.246 1 97.38 104 LEU A N 1
ATOM 759 C CA . LEU A 1 104 ? 7.891 7.527 4.598 1 97.38 104 LEU A CA 1
ATOM 760 C C . LEU A 1 104 ? 7.387 7.262 3.182 1 97.38 104 LEU A C 1
ATOM 762 O O . LEU A 1 104 ? 6.277 7.668 2.826 1 97.38 104 LEU A O 1
ATOM 766 N N . LEU A 1 105 ? 8.172 6.469 2.404 1 97.31 105 LEU A N 1
ATOM 767 C CA . LEU A 1 105 ? 7.875 6.258 0.993 1 97.31 105 LEU A CA 1
ATOM 768 C C . LEU A 1 105 ? 6.668 5.34 0.822 1 97.31 105 LEU A C 1
ATOM 770 O O . LEU A 1 105 ? 5.934 5.449 -0.163 1 97.31 105 LEU A O 1
ATOM 774 N N . LEU A 1 106 ? 6.375 4.5 1.812 1 95 106 LEU A N 1
ATOM 775 C CA . LEU A 1 106 ? 5.301 3.52 1.685 1 95 106 LEU A CA 1
ATOM 776 C C . LEU A 1 106 ? 3.998 4.062 2.258 1 95 106 LEU A C 1
ATOM 778 O O . LEU A 1 106 ? 2.914 3.586 1.913 1 95 106 LEU A O 1
ATOM 782 N N . SER A 1 107 ? 4.109 5.07 3.115 1 91.62 107 SER A N 1
ATOM 783 C CA . SER A 1 107 ? 2.922 5.484 3.855 1 91.62 107 SER A CA 1
ATOM 784 C C . SER A 1 107 ? 2.355 6.789 3.309 1 91.62 107 SER A C 1
ATOM 786 O O . SER A 1 107 ? 1.204 7.133 3.578 1 91.62 107 SER A O 1
ATOM 788 N N . LEU A 1 108 ? 3.164 7.551 2.588 1 92.38 108 LEU A N 1
ATOM 789 C CA . LEU A 1 108 ? 2.711 8.828 2.059 1 92.38 108 LEU A CA 1
ATOM 790 C C . LEU A 1 108 ? 2.814 8.859 0.538 1 92.38 108 LEU A C 1
ATOM 792 O O . LEU A 1 108 ? 3.422 7.973 -0.063 1 92.38 108 LEU A O 1
ATOM 796 N N . ARG A 1 109 ? 2.201 9.805 -0.024 1 91.12 109 ARG A N 1
ATOM 797 C CA . ARG A 1 109 ? 2.221 9.992 -1.471 1 91.12 109 ARG A CA 1
ATOM 798 C C . ARG A 1 109 ? 3.117 11.164 -1.856 1 91.12 109 ARG A C 1
ATOM 800 O O . ARG A 1 109 ? 3.055 12.234 -1.239 1 91.12 109 ARG A O 1
ATOM 807 N N . SER A 1 110 ? 3.904 10.938 -2.891 1 94.81 110 SER A N 1
ATOM 808 C CA . SER A 1 110 ? 4.785 12 -3.359 1 94.81 110 SER A CA 1
ATOM 809 C C . SER A 1 110 ? 3.996 13.258 -3.715 1 94.81 110 SER A C 1
ATOM 811 O O . SER A 1 110 ? 4.453 14.375 -3.465 1 94.81 110 SER A O 1
ATOM 813 N N . ALA A 1 111 ? 2.768 13.094 -4.199 1 90.5 111 ALA A N 1
ATOM 814 C CA . ALA A 1 111 ? 1.925 14.203 -4.641 1 90.5 111 ALA A CA 1
ATOM 815 C C . ALA A 1 111 ? 1.547 15.102 -3.467 1 90.5 111 ALA A C 1
ATOM 817 O O . ALA A 1 111 ? 1.246 16.281 -3.652 1 90.5 111 ALA A O 1
ATOM 818 N N . ASP A 1 112 ? 1.606 14.57 -2.266 1 90.31 112 ASP A N 1
ATOM 819 C CA . ASP A 1 112 ? 1.229 15.328 -1.077 1 90.31 112 ASP A CA 1
ATOM 820 C C . ASP A 1 112 ? 2.443 16.016 -0.451 1 90.31 112 ASP A C 1
ATOM 822 O O . ASP A 1 112 ? 2.305 16.828 0.466 1 90.31 112 ASP A O 1
ATOM 826 N N . ILE A 1 113 ? 3.592 15.672 -0.946 1 95 113 ILE A N 1
ATOM 827 C CA . ILE A 1 113 ? 4.809 16.109 -0.267 1 95 113 ILE A CA 1
ATOM 828 C C . ILE A 1 113 ? 5.605 17.031 -1.181 1 95 113 ILE A C 1
ATOM 830 O O . ILE A 1 113 ? 6.145 18.047 -0.729 1 95 113 ILE A O 1
ATOM 834 N N . LEU A 1 114 ? 5.586 16.734 -2.445 1 95.88 114 LEU A N 1
ATOM 835 C CA . LEU A 1 114 ? 6.504 17.391 -3.369 1 95.88 114 LEU A CA 1
ATOM 836 C C . LEU A 1 114 ? 5.91 18.688 -3.896 1 95.88 114 LEU A C 1
ATOM 838 O O . LEU A 1 114 ? 4.723 18.734 -4.23 1 95.88 114 LEU A O 1
ATOM 842 N N . GLY A 1 115 ? 6.77 19.688 -3.943 1 91.31 115 GLY A N 1
ATOM 843 C CA . GLY A 1 115 ? 6.449 20.875 -4.727 1 91.31 115 GLY A CA 1
ATOM 844 C C . GLY A 1 115 ? 6.641 20.672 -6.219 1 91.31 115 GLY A C 1
ATOM 845 O O . GLY A 1 115 ? 7.215 19.656 -6.645 1 91.31 115 GLY A O 1
ATOM 846 N N . ALA A 1 116 ? 6.203 21.578 -6.996 1 86.12 116 ALA A N 1
ATOM 847 C CA . ALA A 1 116 ? 6.184 21.469 -8.453 1 86.12 116 ALA A CA 1
ATOM 848 C C . ALA A 1 116 ? 7.582 21.188 -9 1 86.12 116 ALA A C 1
ATOM 850 O O . ALA A 1 116 ? 7.758 20.312 -9.844 1 86.12 116 ALA A O 1
ATOM 851 N N . GLU A 1 117 ? 8.539 21.891 -8.516 1 88.69 117 GLU A N 1
ATOM 852 C CA . GLU A 1 117 ? 9.898 21.734 -9.008 1 88.69 117 GLU A CA 1
ATOM 853 C C . GLU A 1 117 ? 10.461 20.359 -8.641 1 88.69 117 GLU A C 1
ATOM 855 O O . GLU A 1 117 ? 11.203 19.75 -9.414 1 88.69 117 GLU A O 1
ATOM 860 N N . ALA A 1 118 ? 10.141 19.938 -7.496 1 94.19 118 ALA A N 1
ATOM 861 C CA . ALA A 1 118 ? 10.672 18.656 -7 1 94.19 118 ALA A CA 1
ATOM 862 C C . ALA A 1 118 ? 10.078 17.484 -7.77 1 94.19 118 ALA A C 1
ATOM 864 O O . ALA A 1 118 ? 10.672 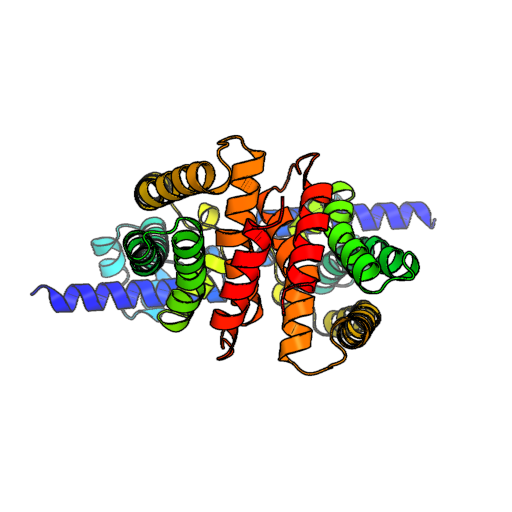16.406 -7.832 1 94.19 118 ALA A O 1
ATOM 865 N N . ASN A 1 119 ? 8.953 17.672 -8.398 1 94.75 119 ASN A N 1
ATOM 866 C CA . ASN A 1 119 ? 8.344 16.625 -9.219 1 94.75 119 ASN A CA 1
ATOM 867 C C . ASN A 1 119 ? 9.227 16.266 -10.414 1 94.75 119 ASN A C 1
ATOM 869 O O . ASN A 1 119 ? 9.398 15.086 -10.734 1 94.75 119 ASN A O 1
ATOM 873 N N . SER A 1 120 ? 9.773 17.266 -11.016 1 94.75 120 SER A N 1
ATOM 874 C CA . SER A 1 120 ? 10.656 17.047 -12.156 1 94.75 120 SER A CA 1
ATOM 875 C C . SER A 1 120 ? 11.914 16.281 -11.734 1 94.75 120 SER A C 1
ATOM 877 O O . SER A 1 120 ? 12.383 15.398 -12.453 1 94.75 120 SER A O 1
ATOM 879 N N . THR A 1 121 ? 12.391 16.688 -10.633 1 96.38 121 THR A N 1
ATOM 880 C CA . THR A 1 121 ? 13.57 16.016 -10.102 1 96.38 121 THR A CA 1
ATOM 881 C C . THR A 1 121 ? 13.273 14.539 -9.828 1 96.38 121 THR A C 1
ATOM 883 O O . THR A 1 121 ? 14.086 13.672 -10.164 1 96.38 121 THR A O 1
ATOM 886 N N . LEU A 1 122 ? 12.195 14.25 -9.258 1 97.44 122 LEU A N 1
ATOM 887 C CA . LEU A 1 122 ? 11.805 12.867 -8.984 1 97.44 122 LEU A CA 1
ATOM 888 C C . LEU A 1 122 ? 11.695 12.07 -10.281 1 97.44 122 LEU A C 1
ATOM 890 O O . LEU A 1 122 ? 12.164 10.938 -10.359 1 97.44 122 LEU A O 1
ATOM 894 N N . ASP A 1 123 ? 11.109 12.68 -11.305 1 95.38 123 ASP A N 1
ATOM 895 C CA . ASP A 1 123 ? 10.984 12.031 -12.609 1 95.38 123 ASP A CA 1
ATOM 896 C C . ASP A 1 123 ? 12.352 11.672 -13.18 1 95.38 123 ASP A C 1
ATOM 898 O O . ASP A 1 123 ? 12.547 10.57 -13.703 1 95.38 123 ASP A O 1
ATOM 902 N N . GLU A 1 124 ? 13.211 12.578 -13.031 1 95.5 124 GLU A N 1
ATOM 903 C CA . GLU A 1 124 ? 14.57 12.359 -13.531 1 95.5 124 GLU A CA 1
ATOM 904 C C . GLU A 1 124 ? 15.273 11.25 -12.75 1 95.5 124 GLU A C 1
ATOM 906 O O . GLU A 1 124 ? 15.969 10.422 -13.336 1 95.5 124 GLU A O 1
ATOM 911 N N . MET A 1 125 ? 15.125 11.273 -11.492 1 95.62 125 MET A N 1
ATOM 912 C CA . MET A 1 125 ? 15.719 10.25 -10.633 1 95.62 125 MET A CA 1
ATOM 913 C C . MET A 1 125 ? 15.18 8.867 -10.984 1 95.62 125 MET A C 1
ATOM 915 O O . MET A 1 125 ? 15.906 7.879 -10.938 1 95.62 125 MET A O 1
ATOM 919 N N . ASN A 1 126 ? 13.875 8.805 -11.344 1 96.62 126 ASN A N 1
ATOM 920 C CA . ASN A 1 126 ? 13.219 7.527 -11.578 1 96.62 126 ASN A CA 1
ATOM 921 C C . ASN A 1 126 ? 13.477 7.008 -12.984 1 96.62 126 ASN A C 1
ATOM 923 O O . ASN A 1 126 ? 13.258 5.828 -13.266 1 96.62 126 ASN A O 1
ATOM 927 N N . ALA A 1 127 ? 13.961 7.848 -13.883 1 96.31 127 ALA A N 1
ATOM 928 C CA . ALA A 1 127 ? 14.039 7.559 -15.312 1 96.31 127 ALA A CA 1
ATOM 929 C C . ALA A 1 127 ? 14.852 6.297 -15.578 1 96.31 127 ALA A C 1
ATOM 931 O O . ALA A 1 127 ? 14.422 5.422 -16.344 1 96.31 127 ALA A O 1
ATOM 932 N N . PRO A 1 128 ? 16 6.145 -14.922 1 94.81 128 PRO A N 1
ATOM 933 C CA . PRO A 1 128 ? 16.766 4.93 -15.18 1 94.81 128 PRO A CA 1
ATOM 934 C C . PRO A 1 128 ? 16.031 3.66 -14.766 1 94.81 128 PRO A C 1
ATOM 936 O O . PRO A 1 128 ? 16.156 2.623 -15.422 1 94.81 128 PRO A O 1
ATOM 939 N N . LEU A 1 129 ? 15.25 3.678 -13.734 1 95.62 129 LEU A N 1
ATOM 940 C CA . LEU A 1 129 ? 14.508 2.512 -13.273 1 95.62 129 LEU A CA 1
ATOM 941 C C . LEU A 1 129 ? 13.352 2.193 -14.219 1 95.62 129 LEU A C 1
ATOM 943 O O . LEU A 1 129 ? 13.07 1.022 -14.484 1 95.62 129 LEU A O 1
ATOM 947 N N . PHE A 1 130 ? 12.758 3.256 -14.742 1 94.81 130 PHE A N 1
ATOM 948 C CA . PHE A 1 130 ? 11.695 3.051 -15.719 1 94.81 130 PHE A CA 1
ATOM 949 C C . PHE A 1 130 ? 12.234 2.383 -16.984 1 94.81 130 PHE A C 1
ATOM 951 O O . PHE A 1 130 ? 11.617 1.456 -17.5 1 94.81 130 PHE A O 1
ATOM 958 N N . THR A 1 131 ? 13.391 2.855 -17.359 1 95.44 131 THR A N 1
ATOM 959 C CA . THR A 1 131 ? 14.039 2.26 -18.531 1 95.44 131 THR A CA 1
ATOM 960 C C . THR A 1 131 ? 14.398 0.801 -18.25 1 95.44 131 THR A C 1
ATOM 962 O O . THR A 1 131 ? 14.156 -0.07 -19.094 1 95.44 131 THR A O 1
ATOM 965 N N . ALA A 1 132 ? 14.938 0.561 -17.109 1 94.75 132 ALA A N 1
ATOM 966 C CA . ALA A 1 132 ? 15.305 -0.8 -16.734 1 94.75 132 ALA A CA 1
ATOM 967 C C . ALA A 1 132 ? 14.086 -1.718 -16.703 1 94.75 132 ALA A C 1
ATOM 969 O O . ALA A 1 132 ? 14.156 -2.863 -17.156 1 94.75 132 ALA A O 1
ATOM 970 N N . MET A 1 133 ? 12.992 -1.263 -16.266 1 95.75 133 MET A N 1
ATOM 971 C CA . MET A 1 133 ? 11.766 -2.053 -16.188 1 95.75 133 MET A CA 1
ATOM 972 C C . MET A 1 133 ? 11.25 -2.379 -17.594 1 95.75 133 MET A C 1
ATOM 974 O O . MET A 1 133 ? 10.773 -3.488 -17.828 1 95.75 133 MET A O 1
ATOM 978 N N . ARG A 1 134 ? 11.352 -1.388 -18.422 1 96.38 134 ARG A N 1
ATOM 979 C CA . ARG A 1 134 ? 10.953 -1.612 -19.797 1 96.38 134 ARG A CA 1
ATOM 980 C C . ARG A 1 134 ? 11.836 -2.666 -20.453 1 96.38 134 ARG A C 1
ATOM 982 O O . ARG A 1 134 ? 11.336 -3.576 -21.125 1 96.38 134 ARG A O 1
ATOM 989 N N . ASP A 1 135 ? 13.094 -2.561 -20.25 1 95.81 135 ASP A N 1
ATOM 990 C CA . ASP A 1 135 ? 14.047 -3.5 -20.844 1 95.81 135 ASP A CA 1
ATOM 991 C C . ASP A 1 135 ? 13.844 -4.906 -20.281 1 95.81 135 ASP A C 1
ATOM 993 O O . ASP A 1 135 ? 13.891 -5.891 -21.016 1 95.81 135 ASP A O 1
ATOM 997 N N . LEU A 1 136 ? 13.633 -4.992 -19.016 1 96.44 136 LEU A N 1
ATOM 998 C CA . LEU A 1 136 ? 13.398 -6.285 -18.375 1 96.44 136 LEU A CA 1
ATOM 999 C C . LEU A 1 136 ? 12.117 -6.922 -18.891 1 96.44 136 LEU A C 1
ATOM 1001 O O . LEU A 1 136 ? 12.062 -8.133 -19.109 1 96.44 136 LEU A O 1
ATOM 1005 N N . THR A 1 137 ? 11.07 -6.074 -19.094 1 97.44 137 THR A N 1
ATOM 1006 C CA . THR A 1 137 ? 9.82 -6.578 -19.641 1 97.44 137 THR A CA 1
ATOM 1007 C C . THR A 1 137 ? 10.047 -7.25 -21 1 97.44 137 THR A C 1
ATOM 1009 O O . THR A 1 137 ? 9.586 -8.367 -21.219 1 97.44 137 THR A O 1
ATOM 1012 N N . ARG A 1 138 ? 10.789 -6.586 -21.812 1 96.81 138 ARG A N 1
ATOM 1013 C CA . ARG A 1 138 ? 11.062 -7.113 -23.141 1 96.81 138 ARG A CA 1
ATOM 1014 C C . ARG A 1 138 ? 11.922 -8.375 -23.062 1 96.81 138 ARG A C 1
ATOM 1016 O O . ARG A 1 138 ? 11.672 -9.344 -23.781 1 96.81 138 ARG A O 1
ATOM 1023 N N . ALA A 1 139 ? 12.875 -8.336 -22.234 1 95.5 139 ALA A N 1
ATOM 1024 C CA . ALA A 1 139 ? 13.805 -9.453 -22.109 1 95.5 139 ALA A CA 1
ATOM 1025 C C . ALA A 1 139 ? 13.094 -10.695 -21.578 1 95.5 139 ALA A C 1
ATOM 1027 O O . ALA A 1 139 ? 13.367 -11.812 -22.016 1 95.5 139 ALA A O 1
ATOM 1028 N N . ILE A 1 140 ? 12.164 -10.516 -20.688 1 96.69 140 ILE A N 1
ATOM 1029 C CA . ILE A 1 140 ? 11.547 -11.641 -19.984 1 96.69 140 ILE A CA 1
ATOM 1030 C C . ILE A 1 140 ? 10.352 -12.148 -20.797 1 96.69 140 ILE A C 1
ATOM 1032 O O . ILE A 1 140 ? 10.164 -13.359 -20.922 1 96.69 140 ILE A O 1
ATOM 1036 N N . TYR A 1 141 ? 9.586 -11.25 -21.344 1 96.31 141 TYR A N 1
ATOM 1037 C CA . TYR A 1 141 ? 8.32 -11.656 -21.938 1 96.31 141 TYR A CA 1
ATOM 1038 C C . TYR A 1 141 ? 8.375 -11.609 -23.453 1 96.31 141 TYR A C 1
ATOM 1040 O O . TYR A 1 141 ? 7.453 -12.055 -24.141 1 96.31 141 TYR A O 1
ATOM 1048 N N . GLN A 1 142 ? 9.391 -10.977 -23.984 1 95.5 142 GLN A N 1
ATOM 1049 C CA . GLN A 1 142 ? 9.555 -10.797 -25.422 1 95.5 142 GLN A CA 1
ATOM 1050 C C . GLN A 1 142 ? 8.422 -9.961 -26.016 1 95.5 142 GLN A C 1
ATOM 1052 O O . GLN A 1 142 ? 8.016 -10.164 -27.156 1 95.5 142 GLN A O 1
ATOM 1057 N N . ARG A 1 143 ? 7.766 -9.227 -25.188 1 93.5 143 ARG A N 1
ATOM 1058 C CA . ARG A 1 143 ? 6.73 -8.25 -25.5 1 93.5 143 ARG A CA 1
ATOM 1059 C C . ARG A 1 143 ? 6.902 -6.98 -24.672 1 93.5 143 ARG A C 1
ATOM 1061 O O . ARG A 1 143 ? 7.531 -7.008 -23.609 1 93.5 143 ARG A O 1
ATOM 1068 N N . GLY A 1 144 ? 6.449 -5.902 -25.156 1 92.38 144 GLY A N 1
ATOM 1069 C CA . GLY A 1 144 ? 6.566 -4.648 -24.438 1 92.38 144 GLY A CA 1
ATOM 1070 C C . GLY A 1 144 ? 5.242 -3.939 -24.25 1 92.38 144 GLY A C 1
ATOM 1071 O O . GLY A 1 144 ? 5.203 -2.721 -24.062 1 92.38 144 GLY A O 1
ATOM 1072 N N . ASP A 1 145 ? 4.16 -4.746 -24.328 1 95.56 145 ASP A N 1
ATOM 1073 C CA . ASP A 1 145 ? 2.838 -4.145 -24.188 1 95.56 145 ASP A CA 1
ATOM 1074 C C . ASP A 1 145 ? 2.52 -3.834 -22.734 1 95.56 145 ASP A C 1
ATOM 1076 O O . ASP A 1 145 ? 3.234 -4.27 -21.828 1 95.56 145 ASP A O 1
ATOM 1080 N N . ALA A 1 146 ? 1.481 -3.098 -22.516 1 95.12 146 ALA A N 1
ATOM 1081 C CA . ALA A 1 146 ? 1.096 -2.604 -21.203 1 95.12 146 ALA A CA 1
ATOM 1082 C C . ALA A 1 146 ? 0.833 -3.758 -20.234 1 95.12 146 ALA A C 1
ATOM 1084 O O . ALA A 1 146 ? 1.169 -3.676 -19.062 1 95.12 146 ALA A O 1
ATOM 1085 N N . ARG A 1 147 ? 0.229 -4.785 -20.719 1 96.19 147 ARG A N 1
ATOM 1086 C CA . ARG A 1 147 ? -0.111 -5.922 -19.859 1 96.19 147 ARG A CA 1
ATOM 1087 C C . ARG A 1 147 ? 1.143 -6.664 -19.406 1 96.19 147 ARG A C 1
ATOM 1089 O O . ARG A 1 147 ? 1.246 -7.066 -18.25 1 96.19 147 ARG A O 1
ATOM 1096 N N . SER A 1 148 ? 2.154 -6.816 -20.297 1 96.81 148 SER A N 1
ATOM 1097 C CA . SER A 1 148 ? 3.426 -7.438 -19.938 1 96.81 148 SER A CA 1
ATOM 1098 C C . SER A 1 148 ? 4.195 -6.578 -18.938 1 96.81 148 SER A C 1
ATOM 1100 O O . SER A 1 148 ? 4.797 -7.098 -18 1 96.81 148 SER A O 1
ATOM 1102 N N . ARG A 1 149 ? 4.148 -5.301 -19.141 1 96.56 149 ARG A N 1
ATOM 1103 C CA . ARG A 1 149 ? 4.785 -4.391 -18.188 1 96.56 149 ARG A CA 1
ATOM 1104 C C . ARG A 1 149 ? 4.121 -4.48 -16.812 1 96.56 149 ARG A C 1
ATOM 1106 O O . ARG A 1 149 ? 4.805 -4.473 -15.789 1 96.56 149 ARG A O 1
ATOM 1113 N N . ASP A 1 150 ? 2.832 -4.547 -16.844 1 96.94 150 ASP A N 1
ATOM 1114 C CA . ASP A 1 150 ? 2.09 -4.66 -15.586 1 96.94 150 ASP A CA 1
ATOM 1115 C C . ASP A 1 150 ? 2.473 -5.934 -14.836 1 96.94 150 ASP A C 1
ATOM 1117 O O . ASP A 1 150 ? 2.594 -5.926 -13.609 1 96.94 150 ASP A O 1
ATOM 1121 N N . ARG A 1 151 ? 2.674 -7.031 -15.57 1 96.75 151 ARG A N 1
ATOM 1122 C CA . ARG A 1 151 ? 3.088 -8.297 -14.969 1 96.75 151 ARG A CA 1
ATOM 1123 C C . ARG A 1 151 ? 4.445 -8.156 -14.281 1 96.75 151 ARG A C 1
ATOM 1125 O O . ARG A 1 151 ? 4.629 -8.625 -13.156 1 96.75 151 ARG A O 1
ATOM 1132 N N . LEU A 1 152 ? 5.309 -7.496 -14.992 1 97.75 152 LEU A N 1
ATOM 1133 C CA . LEU A 1 152 ? 6.629 -7.289 -14.406 1 97.75 152 LEU A CA 1
ATOM 1134 C C . LEU A 1 152 ? 6.539 -6.438 -13.148 1 97.75 152 LEU A C 1
ATOM 1136 O O . LEU A 1 152 ? 7.137 -6.77 -12.125 1 97.75 152 LEU A O 1
ATOM 1140 N N . LEU A 1 153 ? 5.785 -5.355 -13.203 1 97.5 153 LEU A N 1
ATOM 1141 C CA . LEU A 1 153 ? 5.672 -4.43 -12.078 1 97.5 153 LEU A CA 1
ATOM 1142 C C . LEU A 1 153 ? 5.016 -5.105 -10.883 1 97.5 153 LEU A C 1
ATOM 1144 O O . LEU A 1 153 ? 5.379 -4.832 -9.734 1 97.5 153 LEU A O 1
ATOM 1148 N N . ARG A 1 154 ? 4.086 -5.996 -11.117 1 97.44 154 ARG A N 1
ATOM 1149 C CA . ARG A 1 154 ? 3.445 -6.742 -10.039 1 97.44 154 ARG A CA 1
ATOM 1150 C C . ARG A 1 154 ? 4.465 -7.566 -9.258 1 97.44 154 ARG A C 1
ATOM 1152 O O . ARG A 1 154 ? 4.422 -7.621 -8.031 1 97.44 154 ARG A O 1
ATOM 1159 N N . ALA A 1 155 ? 5.375 -8.086 -9.953 1 97.81 155 ALA A N 1
ATOM 1160 C CA . ALA A 1 155 ? 6.387 -8.945 -9.344 1 97.81 155 ALA A CA 1
ATOM 1161 C C . ALA A 1 155 ? 7.477 -8.109 -8.664 1 97.81 155 ALA A C 1
ATOM 1163 O O . ALA A 1 155 ? 7.891 -8.414 -7.547 1 97.81 155 ALA A O 1
ATOM 1164 N N . VAL A 1 156 ? 7.867 -7.055 -9.32 1 97.69 156 VAL A N 1
ATOM 1165 C CA . VAL A 1 156 ? 9.125 -6.418 -8.969 1 97.69 156 VAL A CA 1
ATOM 1166 C C . VAL A 1 156 ? 8.859 -5.203 -8.078 1 97.69 156 VAL A C 1
ATOM 1168 O O . VAL A 1 156 ? 9.727 -4.797 -7.301 1 97.69 156 VAL A O 1
ATOM 1171 N N . VAL A 1 157 ? 7.676 -4.648 -8.172 1 97.5 157 VAL A N 1
ATOM 1172 C CA . VAL A 1 157 ? 7.371 -3.414 -7.453 1 97.5 157 VAL A CA 1
ATOM 1173 C C . VAL A 1 157 ? 6.258 -3.664 -6.438 1 97.5 157 VAL A C 1
ATOM 1175 O O . VAL A 1 157 ? 6.48 -3.564 -5.23 1 97.5 157 VAL A O 1
ATOM 1178 N N . ASP A 1 158 ? 5.141 -4.152 -6.887 1 97.56 158 ASP A N 1
ATOM 1179 C CA . ASP A 1 158 ? 3.953 -4.246 -6.047 1 97.56 158 ASP A CA 1
ATOM 1180 C C . ASP A 1 158 ? 4.168 -5.242 -4.906 1 97.56 158 ASP A C 1
ATOM 1182 O O . ASP A 1 158 ? 3.91 -4.922 -3.742 1 97.56 158 ASP A O 1
ATOM 1186 N N . LEU A 1 159 ? 4.625 -6.406 -5.254 1 98.12 159 LEU A N 1
ATOM 1187 C CA . LEU A 1 159 ? 4.73 -7.473 -4.266 1 98.12 159 LEU A CA 1
ATOM 1188 C C . LEU A 1 159 ? 5.746 -7.117 -3.182 1 98.12 159 LEU A C 1
ATOM 1190 O O . LEU A 1 159 ? 5.438 -7.191 -1.99 1 98.12 159 LEU A O 1
ATOM 1194 N N . PRO A 1 160 ? 6.953 -6.723 -3.531 1 98.25 160 PRO A N 1
ATOM 1195 C CA . PRO A 1 160 ? 7.91 -6.406 -2.467 1 98.25 160 PRO A CA 1
ATOM 1196 C C . PRO A 1 160 ? 7.477 -5.215 -1.618 1 98.25 160 PRO A C 1
ATOM 1198 O O . PRO A 1 160 ? 7.711 -5.195 -0.407 1 98.25 160 PRO A O 1
ATOM 1201 N N . TYR A 1 161 ? 6.848 -4.207 -2.238 1 97.88 161 TYR A N 1
ATOM 1202 C CA . TYR A 1 161 ? 6.34 -3.08 -1.464 1 97.88 161 TYR A CA 1
ATOM 1203 C C . TYR A 1 161 ? 5.285 -3.539 -0.462 1 97.88 161 TYR A C 1
ATOM 1205 O O . TYR A 1 161 ? 5.324 -3.152 0.708 1 97.88 161 TYR A O 1
ATOM 1213 N N . ALA A 1 162 ? 4.41 -4.355 -0.916 1 97.62 162 ALA A N 1
ATOM 1214 C CA . ALA A 1 162 ? 3.334 -4.832 -0.052 1 97.62 162 ALA A CA 1
ATOM 1215 C C . ALA A 1 162 ? 3.883 -5.695 1.081 1 97.62 162 ALA A C 1
ATOM 1217 O O . ALA A 1 162 ? 3.426 -5.594 2.223 1 97.62 162 ALA A O 1
ATOM 1218 N N . ALA A 1 163 ? 4.844 -6.531 0.775 1 97.62 163 ALA A N 1
ATOM 1219 C CA . ALA A 1 163 ? 5.441 -7.406 1.781 1 97.62 163 ALA A CA 1
ATOM 1220 C C . ALA A 1 163 ? 6.145 -6.598 2.867 1 97.62 163 ALA A C 1
ATOM 1222 O O . ALA A 1 163 ? 5.957 -6.855 4.059 1 97.62 163 ALA A O 1
ATOM 1223 N N . VAL A 1 164 ? 6.867 -5.621 2.449 1 98.06 164 VAL A N 1
ATOM 1224 C CA . VAL A 1 164 ? 7.59 -4.797 3.41 1 98.06 164 VAL A CA 1
ATOM 1225 C C . VAL A 1 164 ? 6.602 -3.979 4.238 1 98.06 164 VAL A C 1
ATOM 1227 O O . VAL A 1 164 ? 6.738 -3.875 5.457 1 98.06 164 VAL A O 1
ATOM 1230 N N . ARG A 1 165 ? 5.613 -3.43 3.584 1 96.12 165 ARG A N 1
ATOM 1231 C CA . ARG A 1 165 ? 4.602 -2.643 4.277 1 96.12 165 ARG A CA 1
ATOM 1232 C C . ARG A 1 165 ? 3.932 -3.459 5.379 1 96.12 165 ARG A C 1
ATOM 1234 O O . ARG A 1 165 ? 3.68 -2.949 6.473 1 96.12 165 ARG A O 1
ATOM 1241 N N . ARG A 1 166 ? 3.67 -4.668 5.133 1 95 166 ARG A N 1
ATOM 1242 C CA . ARG A 1 166 ? 2.965 -5.508 6.094 1 95 166 ARG A CA 1
ATOM 1243 C C . ARG A 1 166 ? 3.842 -5.809 7.305 1 95 166 ARG A C 1
ATOM 1245 O O . ARG A 1 166 ? 3.34 -5.922 8.43 1 95 166 ARG A O 1
ATOM 1252 N N . HIS A 1 167 ? 5.125 -5.852 7.109 1 96.56 167 HIS A N 1
ATOM 1253 C CA . HIS A 1 167 ? 6 -6.344 8.164 1 96.56 167 HIS A CA 1
ATOM 1254 C C . HIS A 1 167 ? 6.641 -5.195 8.938 1 96.56 167 HIS A C 1
ATOM 1256 O O . HIS A 1 167 ? 7.125 -5.383 10.055 1 96.56 167 HIS A O 1
ATOM 1262 N N . MET A 1 168 ? 6.746 -4.055 8.344 1 92.12 168 MET A N 1
ATOM 1263 C CA . MET A 1 168 ? 7.41 -2.938 9.008 1 92.12 168 MET A CA 1
ATOM 1264 C C . MET A 1 168 ? 6.867 -2.748 10.422 1 92.12 168 MET A C 1
ATOM 1266 O O . MET A 1 168 ? 5.676 -2.951 10.664 1 92.12 168 MET A O 1
ATOM 1270 N N . PRO A 1 169 ? 7.652 -2.52 11.297 1 89.56 169 PRO A N 1
ATOM 1271 C CA . PRO A 1 169 ? 9.031 -2.055 11.133 1 89.56 169 PRO A CA 1
ATOM 1272 C C . PRO A 1 169 ? 10.047 -3.191 11.203 1 89.56 169 PRO A C 1
ATOM 1274 O O . PRO A 1 169 ? 11.227 -2.984 10.906 1 89.56 169 PRO A O 1
ATOM 1277 N N . THR A 1 170 ? 9.633 -4.379 11.625 1 94.25 170 THR A N 1
ATOM 1278 C CA . THR A 1 170 ? 10.57 -5.492 11.734 1 94.25 170 THR A CA 1
ATOM 1279 C C . THR A 1 170 ? 10.305 -6.531 10.648 1 94.25 170 THR A C 1
ATOM 1281 O O . THR A 1 170 ? 9.227 -7.117 10.594 1 94.25 170 THR A O 1
ATOM 1284 N N . LEU A 1 171 ? 11.312 -6.746 9.836 1 97.56 171 LEU A N 1
ATOM 1285 C CA . LEU A 1 171 ? 11.195 -7.699 8.734 1 97.56 171 LEU A CA 1
ATOM 1286 C C . LEU A 1 171 ? 11.727 -9.07 9.141 1 97.56 171 LEU A C 1
ATOM 1288 O O . LEU A 1 171 ? 12.797 -9.172 9.742 1 97.56 171 LEU A O 1
ATOM 1292 N N . PRO A 1 172 ? 10.977 -10.055 8.852 1 97.44 172 PRO A N 1
ATOM 1293 C CA . PRO A 1 172 ? 11.469 -11.391 9.203 1 97.44 172 PRO A CA 1
ATOM 1294 C C . PRO A 1 172 ? 12.734 -11.781 8.438 1 97.44 172 PRO A C 1
ATOM 1296 O O . PRO A 1 172 ? 12.969 -11.273 7.34 1 97.44 172 PRO A O 1
ATOM 1299 N N . GLY A 1 173 ? 13.516 -12.648 9.023 1 96.94 173 GLY A N 1
ATOM 1300 C CA . GLY A 1 173 ? 14.773 -13.062 8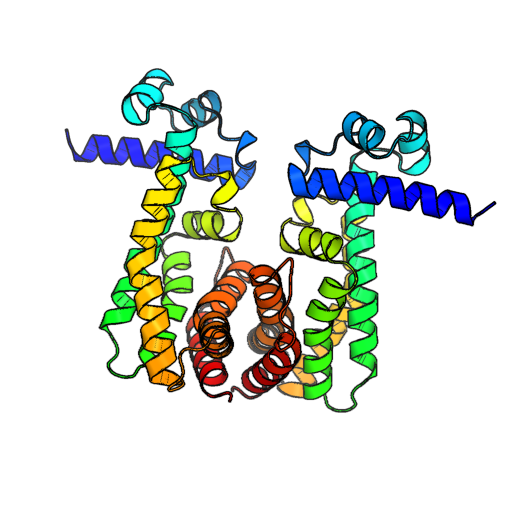.43 1 96.94 173 GLY A CA 1
ATOM 1301 C C . GLY A 1 173 ? 14.594 -13.852 7.145 1 96.94 173 GLY A C 1
ATOM 1302 O O . GLY A 1 173 ? 15.492 -13.898 6.305 1 96.94 173 GLY A O 1
ATOM 1303 N N . TRP A 1 174 ? 13.398 -14.43 7.016 1 96.5 174 TRP A N 1
ATOM 1304 C CA . TRP A 1 174 ? 13.164 -15.297 5.871 1 96.5 174 TRP A CA 1
ATOM 1305 C C . TRP A 1 174 ? 12.531 -14.523 4.719 1 96.5 174 TRP A C 1
ATOM 1307 O O . TRP A 1 174 ? 12.25 -15.086 3.658 1 96.5 174 TRP A O 1
ATOM 1317 N N . LEU A 1 175 ? 12.297 -13.258 4.812 1 97.56 175 LEU A N 1
ATOM 1318 C CA . LEU A 1 175 ? 11.5 -12.484 3.867 1 97.56 175 LEU A CA 1
ATOM 1319 C C . LEU A 1 175 ? 12.156 -12.469 2.49 1 97.56 175 LEU A C 1
ATOM 1321 O O . LEU A 1 175 ? 11.484 -12.68 1.477 1 97.56 175 LEU A O 1
ATOM 1325 N N . GLU A 1 176 ? 13.484 -12.25 2.426 1 97.81 176 GLU A N 1
ATOM 1326 C CA . GLU A 1 176 ? 14.18 -12.125 1.148 1 97.81 176 GLU A CA 1
ATOM 1327 C C . GLU A 1 176 ? 14.156 -13.438 0.374 1 97.81 176 GLU A C 1
ATOM 1329 O O . GLU A 1 176 ? 13.961 -13.445 -0.844 1 97.81 176 GLU A O 1
ATOM 1334 N N . GLU A 1 177 ? 14.352 -14.469 1.102 1 97.62 177 GLU A N 1
ATOM 1335 C CA . GLU A 1 177 ? 14.289 -15.781 0.458 1 97.62 177 GLU A CA 1
ATOM 1336 C C . GLU A 1 177 ? 12.906 -16.047 -0.132 1 97.62 177 GLU A C 1
ATOM 1338 O O . GLU A 1 177 ? 12.789 -16.484 -1.275 1 97.62 177 GLU A O 1
ATOM 1343 N N . ASP A 1 178 ? 11.898 -15.75 0.574 1 97.25 178 ASP A N 1
ATOM 1344 C CA . ASP A 1 178 ? 10.531 -15.992 0.13 1 97.25 178 ASP A CA 1
ATOM 1345 C C . ASP A 1 178 ? 10.156 -15.07 -1.023 1 97.25 178 ASP A C 1
ATOM 1347 O O . ASP A 1 178 ? 9.477 -15.484 -1.964 1 97.25 178 ASP A O 1
ATOM 1351 N N . LEU A 1 179 ? 10.594 -13.82 -0.917 1 97.88 179 LEU A N 1
ATOM 1352 C CA . LEU A 1 179 ? 10.297 -12.875 -1.983 1 97.88 179 LEU A CA 1
ATOM 1353 C C . LEU A 1 179 ? 10.977 -13.289 -3.283 1 97.88 179 LEU A C 1
ATOM 1355 O O . LEU A 1 179 ? 10.391 -13.172 -4.359 1 97.88 179 LEU A O 1
ATOM 1359 N N . ALA A 1 180 ? 12.211 -13.75 -3.168 1 97.75 180 ALA A N 1
ATOM 1360 C CA . ALA A 1 180 ? 12.914 -14.203 -4.363 1 97.75 180 ALA A CA 1
ATOM 1361 C C . ALA A 1 180 ? 12.156 -15.336 -5.055 1 97.75 180 ALA A C 1
ATOM 1363 O O . ALA A 1 180 ? 11.953 -15.297 -6.27 1 97.75 180 ALA A O 1
ATOM 1364 N N . ALA A 1 181 ? 11.711 -16.297 -4.266 1 97.81 181 ALA A N 1
ATOM 1365 C CA . ALA A 1 181 ? 10.945 -17.406 -4.812 1 97.81 181 ALA A CA 1
ATOM 1366 C C . ALA A 1 181 ? 9.625 -16.938 -5.406 1 97.81 181 ALA A C 1
ATOM 1368 O O . ALA A 1 181 ? 9.219 -17.391 -6.477 1 97.81 181 ALA A O 1
ATOM 1369 N N . ALA A 1 182 ? 8.992 -16.016 -4.758 1 97.94 182 ALA A N 1
ATOM 1370 C CA . ALA A 1 182 ? 7.707 -15.484 -5.211 1 97.94 182 ALA A CA 1
ATOM 1371 C C . ALA A 1 182 ? 7.859 -14.742 -6.531 1 97.94 182 ALA A C 1
ATOM 1373 O O . ALA A 1 182 ? 7.051 -14.914 -7.449 1 97.94 182 ALA A O 1
ATOM 1374 N N . VAL A 1 183 ? 8.891 -13.914 -6.637 1 97.81 183 VAL A N 1
ATOM 1375 C CA . VAL A 1 183 ? 9.117 -13.125 -7.844 1 97.81 183 VAL A CA 1
ATOM 1376 C C . VAL A 1 183 ? 9.414 -14.062 -9.016 1 97.81 183 VAL A C 1
ATOM 1378 O O . VAL A 1 183 ? 8.859 -13.891 -10.109 1 97.81 183 VAL A O 1
ATOM 1381 N N . ARG A 1 184 ? 10.227 -15.078 -8.789 1 97.44 184 ARG A N 1
ATOM 1382 C CA . ARG A 1 184 ? 10.5 -16.047 -9.844 1 97.44 184 ARG A CA 1
ATOM 1383 C C . ARG A 1 184 ? 9.219 -16.734 -10.305 1 97.44 184 ARG A C 1
ATOM 1385 O O . ARG A 1 184 ? 9 -16.906 -11.508 1 97.44 184 ARG A O 1
ATOM 1392 N N . ALA A 1 185 ? 8.383 -17.062 -9.352 1 97.69 185 ALA A N 1
ATOM 1393 C CA . ALA A 1 185 ? 7.125 -17.734 -9.68 1 97.69 185 ALA A CA 1
ATOM 1394 C C . ALA A 1 185 ? 6.223 -16.812 -10.508 1 97.69 185 ALA A C 1
ATOM 1396 O O . ALA A 1 185 ? 5.609 -17.25 -11.484 1 97.69 185 ALA A O 1
ATOM 1397 N N . LEU A 1 186 ? 6.145 -15.586 -10.148 1 97.75 186 LEU A N 1
ATOM 1398 C CA . LEU A 1 186 ? 5.297 -14.633 -10.852 1 97.75 186 LEU A CA 1
ATOM 1399 C C . LEU A 1 186 ? 5.793 -14.398 -12.273 1 97.75 186 LEU A C 1
ATOM 1401 O O . LEU A 1 186 ? 4.996 -14.312 -13.211 1 97.75 186 LEU A O 1
ATOM 1405 N N . LEU A 1 187 ? 7.109 -14.281 -12.391 1 96.81 187 LEU A N 1
ATOM 1406 C CA . LEU A 1 187 ? 7.676 -13.992 -13.703 1 96.81 187 LEU A CA 1
ATOM 1407 C C . LEU A 1 187 ? 7.547 -15.195 -14.633 1 96.81 187 LEU A C 1
ATOM 1409 O O . LEU A 1 187 ? 7.543 -15.039 -15.859 1 96.81 187 LEU A O 1
ATOM 1413 N N . ALA A 1 188 ? 7.395 -16.359 -14.039 1 94.19 188 ALA A N 1
ATOM 1414 C CA . ALA A 1 188 ? 7.27 -17.578 -14.82 1 94.19 188 ALA A CA 1
ATOM 1415 C C . ALA A 1 188 ? 5.82 -17.828 -15.227 1 94.19 188 ALA A C 1
ATOM 1417 O O . ALA A 1 188 ? 5.551 -18.625 -16.125 1 94.19 188 ALA A O 1
ATOM 1418 N N . SER A 1 189 ? 4.91 -17.172 -14.477 1 81.88 189 SER A N 1
ATOM 1419 C CA . SER A 1 189 ? 3.49 -17.438 -14.688 1 81.88 189 SER A CA 1
ATOM 1420 C C . SER A 1 189 ? 2.992 -16.75 -15.961 1 81.88 189 SER A C 1
ATOM 1422 O O . SER A 1 189 ? 3.35 -15.602 -16.234 1 81.88 189 SER A O 1
ATOM 1424 N N . ARG A 1 190 ? 2.77 -17.406 -17.094 1 66.12 190 ARG A N 1
ATOM 1425 C CA . ARG A 1 190 ? 2.316 -16.891 -18.375 1 66.12 190 ARG A CA 1
ATOM 1426 C C . ARG A 1 190 ? 0.813 -16.641 -18.359 1 66.12 190 ARG A C 1
ATOM 1428 O O . ARG A 1 190 ? 0.07 -17.312 -17.641 1 66.12 190 ARG A O 1
ATOM 1435 N N . MET B 1 1 ? -41 4.793 6.852 1 37.47 1 MET B N 1
ATOM 1436 C CA . MET B 1 1 ? -40.219 5.457 7.902 1 37.47 1 MET B CA 1
ATOM 1437 C C . MET B 1 1 ? -38.719 5.309 7.66 1 37.47 1 MET B C 1
ATOM 1439 O O . MET B 1 1 ? -37.938 6.184 8.031 1 37.47 1 MET B O 1
ATOM 1443 N N . ALA B 1 2 ? -38.25 4.066 7.461 1 44.78 2 ALA B N 1
ATOM 1444 C CA . ALA B 1 2 ? -36.969 3.393 7.594 1 44.78 2 ALA B CA 1
ATOM 1445 C C . ALA B 1 2 ? -36.031 3.715 6.414 1 44.78 2 ALA B C 1
ATOM 1447 O O . ALA B 1 2 ? -34.844 3.855 6.578 1 44.78 2 ALA B O 1
ATOM 1448 N N . PRO B 1 3 ? -36.344 3.738 5.242 1 47.97 3 PRO B N 1
ATOM 1449 C CA . PRO B 1 3 ? -35.531 3.9 4.047 1 47.97 3 PRO B CA 1
ATOM 1450 C C . PRO B 1 3 ? -34.906 5.293 3.943 1 47.97 3 PRO B C 1
ATOM 1452 O O . PRO B 1 3 ? -33.781 5.441 3.449 1 47.97 3 PRO B O 1
ATOM 1455 N N . GLU B 1 4 ? -35.562 6.293 4.285 1 49.97 4 GLU B N 1
ATOM 1456 C CA . GLU B 1 4 ? -35.156 7.691 4.234 1 49.97 4 GLU B CA 1
ATOM 1457 C C . GLU B 1 4 ? -33.938 7.934 5.133 1 49.97 4 GLU B C 1
ATOM 1459 O O . GLU B 1 4 ? -32.969 8.617 4.734 1 49.97 4 GLU B O 1
ATOM 1464 N N . ARG B 1 5 ? -34 7.168 6.27 1 57.09 5 ARG B N 1
ATOM 1465 C CA . ARG B 1 5 ? -32.906 7.336 7.242 1 57.09 5 ARG B CA 1
ATOM 1466 C C . ARG B 1 5 ? -31.609 6.707 6.738 1 57.09 5 ARG B C 1
ATOM 1468 O O . ARG B 1 5 ? -30.531 7.273 6.926 1 57.09 5 ARG B O 1
ATOM 1475 N N . LYS B 1 6 ? -31.812 5.672 6.113 1 59.16 6 LYS B N 1
ATOM 1476 C CA . LYS B 1 6 ? -30.625 4.992 5.578 1 59.16 6 LYS B CA 1
ATOM 1477 C C . LYS B 1 6 ? -29.953 5.824 4.492 1 59.16 6 LYS B C 1
ATOM 1479 O O . LYS B 1 6 ? -28.734 5.941 4.457 1 59.16 6 LYS B O 1
ATOM 1484 N N . HIS B 1 7 ? -30.797 6.418 3.779 1 68.06 7 HIS B N 1
ATOM 1485 C CA . HIS B 1 7 ? -30.281 7.238 2.693 1 68.06 7 HIS B CA 1
ATOM 1486 C C . HIS B 1 7 ? -29.578 8.484 3.229 1 68.06 7 HIS B C 1
ATOM 1488 O O . HIS B 1 7 ? -28.5 8.852 2.75 1 68.06 7 HIS B O 1
ATOM 1494 N N . ALA B 1 8 ? -30.188 8.898 4.359 1 74.38 8 ALA B N 1
ATOM 1495 C CA . ALA B 1 8 ? -29.578 10.102 4.93 1 74.38 8 ALA B CA 1
ATOM 1496 C C . ALA B 1 8 ? -28.25 9.781 5.605 1 74.38 8 ALA B C 1
ATOM 1498 O O . ALA B 1 8 ? -27.281 10.531 5.477 1 74.38 8 ALA B O 1
ATOM 1499 N N . SER B 1 9 ? -28.172 8.586 6.133 1 90.31 9 SER B N 1
ATOM 1500 C CA . SER B 1 9 ? -26.922 8.18 6.781 1 90.31 9 SER B CA 1
ATOM 1501 C C . SER B 1 9 ? -25.828 7.922 5.758 1 90.31 9 SER B C 1
ATOM 1503 O O . SER B 1 9 ? -24.688 8.328 5.957 1 90.31 9 SER B O 1
ATOM 1505 N N . ASP B 1 10 ? -26.312 7.375 4.66 1 94.06 10 ASP B N 1
ATOM 1506 C CA . ASP B 1 10 ? -25.328 7.055 3.619 1 94.06 10 ASP B CA 1
ATOM 1507 C C . ASP B 1 10 ? -24.75 8.328 3.014 1 94.06 10 ASP B C 1
ATOM 1509 O O . ASP B 1 10 ? -23.547 8.375 2.711 1 94.06 10 ASP B O 1
ATOM 1513 N N . ALA B 1 11 ? -25.594 9.266 2.953 1 95.06 11 ALA B N 1
ATOM 1514 C CA . ALA B 1 11 ? -25.125 10.531 2.412 1 95.06 11 ALA B CA 1
ATOM 1515 C C . ALA B 1 11 ? -24.109 11.18 3.342 1 95.06 11 ALA B C 1
ATOM 1517 O O . ALA B 1 11 ? -23.125 11.773 2.881 1 95.06 11 ALA B O 1
ATOM 1518 N N . ILE B 1 12 ? -24.359 11.07 4.566 1 96.94 12 ILE B N 1
ATOM 1519 C CA . ILE B 1 12 ? -23.453 11.617 5.566 1 96.94 12 ILE B CA 1
ATOM 1520 C C . ILE B 1 12 ? -22.125 10.867 5.512 1 96.94 12 ILE B C 1
ATOM 1522 O O . ILE B 1 12 ? -21.047 11.484 5.508 1 96.94 12 ILE B O 1
ATOM 1526 N N . LEU B 1 13 ? -22.203 9.57 5.426 1 98.19 13 LEU B N 1
ATOM 1527 C CA . LEU B 1 13 ? -21 8.75 5.398 1 98.19 13 LEU B CA 1
ATOM 1528 C C . LEU B 1 13 ? -20.234 8.945 4.09 1 98.19 13 LEU B C 1
ATOM 1530 O O . LEU B 1 13 ? -19.016 8.906 4.07 1 98.19 13 LEU B O 1
ATOM 1534 N N . ASP B 1 14 ? -20.969 9.195 2.996 1 98.25 14 ASP B N 1
ATOM 1535 C CA . ASP B 1 14 ? -20.328 9.516 1.726 1 98.25 14 ASP B CA 1
ATOM 1536 C C . ASP B 1 14 ? -19.578 10.836 1.811 1 98.25 14 ASP B C 1
ATOM 1538 O O . ASP B 1 14 ? -18.453 10.961 1.293 1 98.25 14 ASP B O 1
ATOM 1542 N N . ALA B 1 15 ? -20.172 11.789 2.488 1 97.94 15 ALA B N 1
ATOM 1543 C CA . ALA B 1 15 ? -19.516 13.078 2.688 1 97.94 15 ALA B CA 1
ATOM 1544 C C . ALA B 1 15 ? -18.266 12.938 3.539 1 97.94 15 ALA B C 1
ATOM 1546 O O . ALA B 1 15 ? -17.219 13.5 3.207 1 97.94 15 ALA B O 1
ATOM 1547 N N . ALA B 1 16 ? -18.375 12.188 4.582 1 98.19 16 ALA B N 1
ATOM 1548 C CA . ALA B 1 16 ? -17.234 11.938 5.449 1 98.19 16 ALA B CA 1
ATOM 1549 C C . ALA B 1 16 ? -16.094 11.258 4.68 1 98.19 16 ALA B C 1
ATOM 1551 O O . ALA B 1 16 ? -14.938 11.648 4.801 1 98.19 16 ALA B O 1
ATOM 1552 N N . ARG B 1 17 ? -16.422 10.273 3.873 1 98.38 17 ARG B N 1
ATOM 1553 C CA . ARG B 1 17 ? -15.445 9.555 3.07 1 98.38 17 ARG B CA 1
ATOM 1554 C C . ARG B 1 17 ? -14.703 10.508 2.133 1 98.38 17 ARG B C 1
ATOM 1556 O O . ARG B 1 17 ? -13.477 10.453 2.027 1 98.38 17 ARG B O 1
ATOM 1563 N N . SER B 1 18 ? -15.453 11.352 1.506 1 97.88 18 SER B N 1
ATOM 1564 C CA . SER B 1 18 ? -14.859 12.297 0.568 1 97.88 18 SER B CA 1
ATOM 1565 C C . SER B 1 18 ? -13.875 13.227 1.271 1 97.88 18 SER B C 1
ATOM 1567 O O . SER B 1 18 ? -12.781 13.484 0.76 1 97.88 18 SER B O 1
ATOM 1569 N N . LEU B 1 19 ? -14.227 13.703 2.42 1 96.81 19 LEU B N 1
ATOM 1570 C CA . LEU B 1 19 ? -13.367 14.594 3.193 1 96.81 19 LEU B CA 1
ATOM 1571 C C . LEU B 1 19 ? -12.109 13.859 3.656 1 96.81 19 LEU B C 1
ATOM 1573 O O . LEU B 1 19 ? -11.008 14.414 3.596 1 96.81 19 LEU B O 1
ATOM 1577 N N . LEU B 1 20 ? -12.266 12.625 4.082 1 96.12 20 LEU B N 1
ATOM 1578 C CA . LEU B 1 20 ? -11.141 11.805 4.508 1 96.12 20 LEU B CA 1
ATOM 1579 C C . LEU B 1 20 ? -10.164 11.578 3.357 1 96.12 20 LEU B C 1
ATOM 1581 O O . LEU B 1 20 ? -8.945 11.68 3.541 1 96.12 20 LEU B O 1
ATOM 1585 N N . LEU B 1 21 ? -10.703 11.289 2.201 1 94.56 21 LEU B N 1
ATOM 1586 C CA . LEU B 1 21 ? -9.875 11 1.033 1 94.56 21 LEU B CA 1
ATOM 1587 C C . LEU B 1 21 ? -9.156 12.25 0.549 1 94.56 21 LEU B C 1
ATOM 1589 O O . LEU B 1 21 ? -8.031 12.172 0.052 1 94.56 21 LEU B O 1
ATOM 1593 N N . ASP B 1 22 ? -9.789 13.398 0.761 1 91.19 22 ASP B N 1
ATOM 1594 C CA . ASP B 1 22 ? -9.25 14.648 0.246 1 91.19 22 ASP B CA 1
ATOM 1595 C C . ASP B 1 22 ? -8.211 15.234 1.204 1 91.19 22 ASP B C 1
ATOM 1597 O O . ASP B 1 22 ? -7.215 15.812 0.771 1 91.19 22 ASP B O 1
ATOM 1601 N N . GLY B 1 23 ? -8.484 15.078 2.488 1 88.38 23 GLY B N 1
ATOM 1602 C CA . GLY B 1 23 ? -7.645 15.82 3.414 1 88.38 23 GLY B CA 1
ATOM 1603 C C . GLY B 1 23 ? -7.266 15.023 4.648 1 88.38 23 GLY B C 1
ATOM 1604 O O . GLY B 1 23 ? -6.629 15.547 5.562 1 88.38 23 GLY B O 1
ATOM 1605 N N . GLY B 1 24 ? -7.645 13.773 4.68 1 91.25 24 GLY B N 1
ATOM 1606 C CA . GLY B 1 24 ? -7.336 12.953 5.84 1 91.25 24 GLY B CA 1
ATOM 1607 C C . GLY B 1 24 ? -8.266 13.211 7.012 1 91.25 24 GLY B C 1
ATOM 1608 O O . GLY B 1 24 ? -9.242 13.953 6.887 1 91.25 24 GLY B O 1
ATOM 1609 N N . PRO B 1 25 ? -7.957 12.633 8.148 1 92.19 25 PRO B N 1
ATOM 1610 C CA . PRO B 1 25 ? -8.836 12.703 9.32 1 92.19 25 PRO B CA 1
ATOM 1611 C C . PRO B 1 25 ? -9.039 14.133 9.82 1 92.19 25 PRO B C 1
ATOM 1613 O O . PRO B 1 25 ? -10.125 14.477 10.281 1 92.19 25 PRO B O 1
ATOM 1616 N N . ARG B 1 26 ? -8.094 14.945 9.734 1 88.44 26 ARG B N 1
ATOM 1617 C CA . ARG B 1 26 ? -8.18 16.312 10.25 1 88.44 26 ARG B CA 1
ATOM 1618 C C . ARG B 1 26 ? -9.148 17.141 9.422 1 88.44 26 ARG B C 1
ATOM 1620 O O . ARG B 1 26 ? -9.727 18.109 9.922 1 88.44 26 ARG B O 1
ATOM 1627 N N . ALA B 1 27 ? -9.375 16.75 8.234 1 91.69 27 ALA B N 1
ATOM 1628 C CA . ALA B 1 27 ? -10.25 17.484 7.328 1 91.69 27 ALA B CA 1
ATOM 1629 C C . ALA B 1 27 ? -11.711 17.156 7.57 1 91.69 27 ALA B C 1
ATOM 1631 O O . ALA B 1 27 ? -12.602 17.922 7.203 1 91.69 27 ALA B O 1
ATOM 1632 N N . ALA B 1 28 ? -11.938 16 8.148 1 95.38 28 ALA B N 1
ATOM 1633 C CA . ALA B 1 28 ? -13.312 15.531 8.344 1 95.38 28 ALA B CA 1
ATOM 1634 C C . ALA B 1 28 ? -13.859 15.992 9.695 1 95.38 28 ALA B C 1
ATOM 1636 O O . ALA B 1 28 ? -14.172 15.172 10.555 1 95.38 28 ALA B O 1
ATOM 1637 N N . THR B 1 29 ? -14.086 17.312 9.836 1 95.69 29 THR B N 1
ATOM 1638 C CA . THR B 1 29 ? -14.695 17.859 11.039 1 95.69 29 THR B CA 1
ATOM 1639 C C . THR B 1 29 ? -16.219 17.781 10.953 1 95.69 29 THR B C 1
ATOM 1641 O O . THR B 1 29 ? -16.781 17.578 9.867 1 95.69 29 THR B O 1
ATOM 1644 N N . ILE B 1 30 ? -16.828 17.984 12.078 1 96.06 30 ILE B N 1
ATOM 1645 C CA . ILE B 1 30 ? -18.281 17.969 12.117 1 96.06 30 ILE B CA 1
ATOM 1646 C C . ILE B 1 30 ? -18.828 19.062 11.195 1 96.06 30 ILE B C 1
ATOM 1648 O O . ILE B 1 30 ? -19.75 18.812 10.414 1 96.06 30 ILE B O 1
ATOM 1652 N N . ALA B 1 31 ? -18.266 20.234 11.273 1 96.69 31 ALA B N 1
ATOM 1653 C CA . ALA B 1 31 ? -18.703 21.344 10.445 1 96.69 31 ALA B CA 1
ATOM 1654 C C . ALA B 1 31 ? -18.531 21.031 8.961 1 96.69 31 ALA B C 1
ATOM 1656 O O . ALA B 1 31 ? -19.438 21.297 8.156 1 96.69 31 ALA B O 1
ATOM 1657 N N . ALA B 1 32 ? -17.453 20.438 8.578 1 97.38 32 ALA B N 1
ATOM 1658 C CA . ALA B 1 32 ? -17.172 20.094 7.184 1 97.38 32 ALA B CA 1
ATOM 1659 C C . ALA B 1 32 ? -18.125 19.016 6.688 1 97.38 32 ALA B C 1
ATOM 1661 O O . ALA B 1 32 ? -18.625 19.078 5.559 1 97.38 32 ALA B O 1
ATOM 1662 N N . ILE B 1 33 ? -18.344 18 7.512 1 97.75 33 ILE B N 1
ATOM 1663 C CA . ILE B 1 33 ? -19.234 16.906 7.141 1 97.75 33 ILE B CA 1
ATOM 1664 C C . ILE B 1 33 ? -20.656 17.438 6.969 1 97.75 33 ILE B C 1
ATOM 1666 O O . ILE B 1 33 ? -21.359 17.062 6.02 1 97.75 33 ILE B O 1
ATOM 1670 N N . ALA B 1 34 ? -21.031 18.266 7.934 1 96.94 34 ALA B N 1
ATOM 1671 C CA . ALA B 1 34 ? -22.359 18.891 7.832 1 96.94 34 ALA B CA 1
ATOM 1672 C C . ALA B 1 34 ? -22.5 19.672 6.527 1 96.94 34 ALA B C 1
ATOM 1674 O O . ALA B 1 34 ? -23.484 19.5 5.805 1 96.94 34 ALA B O 1
ATOM 1675 N N . GLY B 1 35 ? -21.547 20.5 6.27 1 96.75 35 GLY B N 1
ATOM 1676 C CA . GLY B 1 35 ? -21.562 21.266 5.039 1 96.75 35 GLY B CA 1
ATOM 1677 C C . GLY B 1 35 ? -21.625 20.406 3.791 1 96.75 35 GLY B C 1
ATOM 1678 O O . GLY B 1 35 ? -22.422 20.672 2.887 1 96.75 35 GLY B O 1
ATOM 1679 N N . ALA B 1 36 ? -20.875 19.359 3.721 1 96.5 36 ALA B N 1
ATOM 1680 C CA . ALA B 1 36 ? -20.75 18.516 2.537 1 96.5 36 ALA B CA 1
ATOM 1681 C C . ALA B 1 36 ? -21.969 17.625 2.369 1 96.5 36 ALA B C 1
ATOM 1683 O O . ALA B 1 36 ? -22.359 17.281 1.246 1 96.5 36 ALA B O 1
ATOM 1684 N N . SER B 1 37 ? -22.516 17.188 3.449 1 95.88 37 SER B N 1
ATOM 1685 C CA . SER B 1 37 ? -23.641 16.266 3.391 1 95.88 37 SER B CA 1
ATOM 1686 C C . SER B 1 37 ? -24.969 17 3.281 1 95.88 37 SER B C 1
ATOM 1688 O O . SER B 1 37 ? -25.984 16.422 2.916 1 95.88 37 SER B O 1
ATOM 1690 N N . GLY B 1 38 ? -24.969 18.266 3.768 1 95.12 38 GLY B N 1
ATOM 1691 C CA . GLY B 1 38 ? -26.203 19.031 3.834 1 95.12 38 GLY B CA 1
ATOM 1692 C C . GLY B 1 38 ? -27 18.781 5.105 1 95.12 38 GLY B C 1
ATOM 1693 O O . GLY B 1 38 ? -28.047 19.406 5.324 1 95.12 38 GLY B O 1
ATOM 1694 N N . ALA B 1 39 ? -26.547 17.906 5.91 1 94.44 39 ALA B N 1
ATOM 1695 C CA . ALA B 1 39 ? -27.203 17.641 7.188 1 94.44 39 ALA B CA 1
ATOM 1696 C C . ALA B 1 39 ? -26.719 18.594 8.266 1 94.44 39 ALA B C 1
ATOM 1698 O O . ALA B 1 39 ? -25.516 18.812 8.43 1 94.44 39 ALA B O 1
ATOM 1699 N N . PRO B 1 40 ? -27.703 19.172 9 1 93 40 PRO B N 1
ATOM 1700 C CA . PRO B 1 40 ? -27.297 20.047 10.094 1 93 40 PRO B CA 1
ATOM 1701 C C . PRO B 1 40 ? -26.438 19.328 11.133 1 93 40 PRO B C 1
ATOM 1703 O O . PRO B 1 40 ? -26.625 18.141 11.391 1 93 40 PRO B O 1
ATOM 1706 N N . PRO B 1 41 ? -25.531 20.094 11.766 1 93.62 41 PRO B N 1
ATOM 1707 C CA . PRO B 1 41 ? -24.672 19.5 12.805 1 93.62 41 PRO B CA 1
ATOM 1708 C C . PRO B 1 41 ? -25.469 18.797 13.891 1 93.62 41 PRO B C 1
ATOM 1710 O O . PRO B 1 41 ? -25.047 17.75 14.414 1 93.62 41 PRO B O 1
ATOM 1713 N N . GLY B 1 42 ? -26.562 19.328 14.25 1 92.12 42 GLY B N 1
ATOM 1714 C CA . GLY B 1 42 ? -27.422 18.703 15.25 1 92.12 42 GLY B CA 1
ATOM 1715 C C . GLY B 1 42 ? -27.891 17.312 14.844 1 92.12 42 GLY B C 1
ATOM 1716 O O . GLY B 1 42 ? -27.953 16.422 15.68 1 92.12 42 GLY B O 1
ATOM 1717 N N . THR B 1 43 ? -28.219 17.156 13.625 1 91.69 43 THR B N 1
ATOM 1718 C CA . THR B 1 43 ? -28.609 15.859 13.086 1 91.69 43 THR B CA 1
ATOM 1719 C C . THR B 1 43 ? -27.453 14.867 13.148 1 91.69 43 THR B C 1
ATOM 1721 O O . THR B 1 43 ? -27.641 13.703 13.492 1 91.69 43 THR B O 1
ATOM 1724 N N . LEU B 1 44 ? -26.234 15.297 12.797 1 94.94 44 LEU B N 1
ATOM 1725 C CA . LEU B 1 44 ? -25.047 14.453 12.867 1 94.94 44 LEU B CA 1
ATOM 1726 C C . LEU B 1 44 ? -24.828 13.922 14.281 1 94.94 44 LEU B C 1
ATOM 1728 O O . LEU B 1 44 ? -24.609 12.727 14.477 1 94.94 44 LEU B O 1
ATOM 1732 N N . ASN B 1 45 ? -24.938 14.867 15.203 1 92 45 ASN B N 1
ATOM 1733 C CA . ASN B 1 45 ? -24.734 14.516 16.594 1 92 45 ASN B CA 1
ATOM 1734 C C . ASN B 1 45 ? -25.812 13.547 17.094 1 92 45 ASN B C 1
ATOM 1736 O O . ASN B 1 45 ? -25.5 12.594 17.812 1 92 45 ASN B O 1
ATOM 1740 N N . HIS B 1 46 ? -26.922 13.836 16.719 1 92.25 46 HIS B N 1
ATOM 1741 C CA . HIS B 1 46 ? -28.031 12.977 17.141 1 92.25 46 HIS B CA 1
ATOM 1742 C C . HIS B 1 46 ? -27.875 11.57 16.562 1 92.25 46 HIS B C 1
ATOM 1744 O O . HIS B 1 46 ? -28.078 10.586 17.281 1 92.25 46 HIS B O 1
ATOM 1750 N N . ARG B 1 47 ? -27.469 11.461 15.406 1 93.81 47 ARG B N 1
ATOM 1751 C CA . ARG B 1 47 ? -27.438 10.188 14.695 1 93.81 47 ARG B CA 1
ATOM 1752 C C . ARG B 1 47 ? -26.188 9.398 15.039 1 93.81 47 ARG B C 1
ATOM 1754 O O . ARG B 1 47 ? -26.219 8.172 15.148 1 93.81 47 ARG B O 1
ATOM 1761 N N . PHE B 1 48 ? -25.047 10.086 15.133 1 94.56 48 PHE B N 1
ATOM 1762 C CA . PHE B 1 48 ? -23.781 9.359 15.266 1 94.56 48 PHE B CA 1
ATOM 1763 C C . PHE B 1 48 ? -23.125 9.656 16.609 1 94.56 48 PHE B C 1
ATOM 1765 O O . PHE B 1 48 ? -22.266 8.906 17.078 1 94.56 48 PHE B O 1
ATOM 1772 N N . GLY B 1 49 ? -23.516 10.727 17.172 1 92.25 49 GLY B N 1
ATOM 1773 C CA . GLY B 1 49 ? -22.938 11.102 18.453 1 92.25 49 GLY B CA 1
ATOM 1774 C C . GLY B 1 49 ? -21.812 12.109 18.328 1 92.25 49 GLY B C 1
ATOM 1775 O O . GLY B 1 49 ? -21.906 13.227 18.828 1 92.25 49 GLY B O 1
ATOM 1776 N N . ASN B 1 50 ? -20.719 11.742 17.734 1 93.31 50 ASN B N 1
ATOM 1777 C CA . ASN B 1 50 ? -19.562 12.641 17.609 1 93.31 50 ASN B CA 1
ATOM 1778 C C . ASN B 1 50 ? -18.766 12.359 16.344 1 93.31 50 ASN B C 1
ATOM 1780 O O . ASN B 1 50 ? -19.094 11.438 15.586 1 93.31 50 ASN B O 1
ATOM 1784 N N . ARG B 1 51 ? -17.781 13.18 16.109 1 94.81 51 ARG B N 1
ATOM 1785 C CA . ARG B 1 51 ? -16.938 13.117 14.922 1 94.81 51 ARG B CA 1
ATOM 1786 C C . ARG B 1 51 ? -16.281 11.742 14.789 1 94.81 51 ARG B C 1
ATOM 1788 O O . ARG B 1 51 ? -16.297 11.156 13.703 1 94.81 51 ARG B O 1
ATOM 1795 N N . ALA B 1 52 ? -15.773 11.25 15.859 1 95.19 52 ALA B N 1
ATOM 1796 C CA . ALA B 1 52 ? -15.086 9.961 15.852 1 95.19 52 ALA B CA 1
ATOM 1797 C C . ALA B 1 52 ? -16.031 8.836 15.445 1 95.19 52 ALA B C 1
ATOM 1799 O O . ALA B 1 52 ? -15.641 7.922 14.711 1 95.19 52 ALA B O 1
ATOM 1800 N N . ALA B 1 53 ? -17.156 8.914 15.867 1 96.19 53 ALA B N 1
ATOM 1801 C CA . ALA B 1 53 ? -18.156 7.898 15.547 1 96.19 53 ALA B CA 1
ATOM 1802 C C . ALA B 1 53 ? -18.516 7.934 14.062 1 96.19 53 ALA B C 1
ATOM 1804 O O . ALA B 1 53 ? -18.719 6.887 13.438 1 96.19 53 ALA B O 1
ATOM 1805 N N . ILE B 1 54 ? -18.609 9.117 13.492 1 96.94 54 ILE B N 1
ATOM 1806 C CA . ILE B 1 54 ? -18.906 9.242 12.07 1 96.94 54 ILE B CA 1
ATOM 1807 C C . ILE B 1 54 ? -17.766 8.648 11.242 1 96.94 54 ILE B C 1
ATOM 1809 O O . ILE B 1 54 ? -18.016 7.887 10.305 1 96.94 54 ILE B O 1
ATOM 1813 N N . MET B 1 55 ? -16.594 8.992 11.602 1 97.38 55 MET B N 1
ATOM 1814 C CA . MET B 1 55 ? -15.43 8.469 10.891 1 97.38 55 MET B CA 1
ATOM 1815 C C . MET B 1 55 ? -15.367 6.945 11.008 1 97.38 55 MET B C 1
ATOM 1817 O O . MET B 1 55 ? -15.125 6.254 10.016 1 97.38 55 MET B O 1
ATOM 1821 N N . SER B 1 56 ? -15.578 6.484 12.195 1 98.12 56 SER B N 1
ATOM 1822 C CA . SER B 1 56 ? -15.57 5.043 12.414 1 98.12 56 SER B CA 1
ATOM 1823 C C . SER B 1 56 ? -16.641 4.352 11.57 1 98.12 56 SER B C 1
ATOM 1825 O O . SER B 1 56 ? -16.375 3.326 10.945 1 98.12 56 SER B O 1
ATOM 1827 N N . ALA B 1 57 ? -17.781 4.93 11.602 1 97.62 57 ALA B N 1
ATOM 1828 C CA . ALA B 1 57 ? -18.891 4.352 10.828 1 97.62 57 ALA B CA 1
ATOM 1829 C C . ALA B 1 57 ? -18.562 4.344 9.336 1 97.62 57 ALA B C 1
ATOM 1831 O O . ALA B 1 57 ? -18.922 3.402 8.625 1 97.62 57 ALA B O 1
ATOM 1832 N N . THR B 1 58 ? -17.938 5.375 8.852 1 98.31 58 THR B N 1
ATOM 1833 C CA . THR B 1 58 ? -17.531 5.477 7.461 1 98.31 58 THR B CA 1
ATOM 1834 C C . THR B 1 58 ? -16.578 4.34 7.094 1 98.31 58 THR B C 1
ATOM 1836 O O . THR B 1 58 ? -16.75 3.67 6.074 1 98.31 58 THR B O 1
ATOM 1839 N N . TRP B 1 59 ? -15.609 4.074 7.91 1 98.5 59 TRP B N 1
ATOM 1840 C CA . TRP B 1 59 ? -14.641 3.004 7.699 1 98.5 59 TRP B CA 1
ATOM 1841 C C . TRP B 1 59 ? -15.312 1.638 7.754 1 98.5 59 TRP B C 1
ATOM 1843 O O . TRP B 1 59 ? -15.109 0.8 6.871 1 98.5 59 TRP B O 1
ATOM 1853 N N . LEU B 1 60 ? -16.094 1.477 8.758 1 98.31 60 LEU B N 1
ATOM 1854 C CA . LEU B 1 60 ? -16.719 0.176 8.984 1 98.31 60 LEU B CA 1
ATOM 1855 C C . LEU B 1 60 ? -17.688 -0.17 7.859 1 98.31 60 LEU B C 1
ATOM 1857 O O . LEU B 1 60 ? -17.828 -1.337 7.488 1 98.31 60 LEU B O 1
ATOM 1861 N N . ARG B 1 61 ? -18.344 0.806 7.34 1 98.25 61 ARG B N 1
ATOM 1862 C CA . ARG B 1 61 ? -19.188 0.542 6.188 1 98.25 61 ARG B CA 1
ATOM 1863 C C . ARG B 1 61 ? -18.375 0.041 5 1 98.25 61 ARG B C 1
ATOM 1865 O O . ARG B 1 61 ? -18.797 -0.879 4.297 1 98.25 61 ARG B O 1
ATOM 1872 N N . ALA B 1 62 ? -17.25 0.673 4.75 1 98.56 62 ALA B N 1
ATOM 1873 C CA . ALA B 1 62 ? -16.391 0.239 3.66 1 98.56 62 ALA B CA 1
ATOM 1874 C C . ALA B 1 62 ? -15.906 -1.191 3.879 1 98.56 62 ALA B C 1
ATOM 1876 O O . ALA B 1 62 ? -15.883 -1.996 2.943 1 98.56 62 ALA B O 1
ATOM 1877 N N . VAL B 1 63 ? -15.578 -1.525 5.098 1 98.5 63 VAL B N 1
ATOM 1878 C CA . VAL B 1 63 ? -15.125 -2.871 5.445 1 98.5 63 VAL B CA 1
ATOM 1879 C C . VAL B 1 63 ? -16.266 -3.869 5.219 1 98.5 63 VAL B C 1
ATOM 1881 O O . VAL B 1 63 ? -16.047 -4.953 4.672 1 98.5 63 VAL B O 1
ATOM 1884 N N . GLU B 1 64 ? -17.406 -3.494 5.648 1 98 64 GLU B N 1
ATOM 1885 C CA . GLU B 1 64 ? -18.578 -4.355 5.469 1 98 64 GLU B CA 1
ATOM 1886 C C . GLU B 1 64 ? -18.812 -4.656 3.994 1 98 64 GLU B C 1
ATOM 1888 O O . GLU B 1 64 ? -19.078 -5.801 3.623 1 98 64 GLU B O 1
ATOM 1893 N N . ARG B 1 65 ? -18.75 -3.645 3.229 1 98 65 ARG B N 1
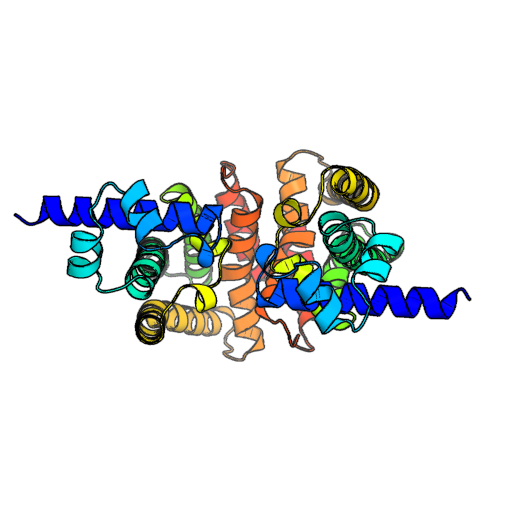ATOM 1894 C CA . ARG B 1 65 ? -18.938 -3.801 1.79 1 98 65 ARG B CA 1
ATOM 1895 C C . ARG B 1 65 ? -17.859 -4.703 1.193 1 98 65 ARG B C 1
ATOM 1897 O O . ARG B 1 65 ? -18.141 -5.539 0.335 1 98 65 ARG B O 1
ATOM 1904 N N . PHE B 1 66 ? -16.656 -4.59 1.604 1 98.56 66 PHE B N 1
ATOM 1905 C CA . PHE B 1 66 ? -15.594 -5.484 1.166 1 98.56 66 PHE B CA 1
ATOM 1906 C C . PHE B 1 66 ? -15.875 -6.918 1.603 1 98.56 66 PHE B C 1
ATOM 1908 O O . PHE B 1 66 ? -15.695 -7.855 0.824 1 98.56 66 PHE B O 1
ATOM 1915 N N . HIS B 1 67 ? -16.312 -7.098 2.836 1 97.25 67 HIS B N 1
ATOM 1916 C CA . HIS B 1 67 ? -16.516 -8.43 3.4 1 97.25 67 HIS B CA 1
ATOM 1917 C C . HIS B 1 67 ? -17.625 -9.172 2.666 1 97.25 67 HIS B C 1
ATOM 1919 O O . HIS B 1 67 ? -17.594 -10.398 2.566 1 97.25 67 HIS B O 1
ATOM 1925 N N . GLU B 1 68 ? -18.578 -8.453 2.174 1 95.38 68 GLU B N 1
ATOM 1926 C CA . GLU B 1 68 ? -19.625 -9.102 1.371 1 95.38 68 GLU B CA 1
ATOM 1927 C C . GLU B 1 68 ? -19 -9.867 0.198 1 95.38 68 GLU B C 1
ATOM 1929 O O . GLU B 1 68 ? -19.422 -10.984 -0.103 1 95.38 68 GLU B O 1
ATOM 1934 N N . HIS B 1 69 ? -18.016 -9.32 -0.382 1 95.62 69 HIS B N 1
ATOM 1935 C CA . HIS B 1 69 ? -17.344 -9.961 -1.503 1 95.62 69 HIS B CA 1
ATOM 1936 C C . HIS B 1 69 ? -16.422 -11.086 -1.024 1 95.62 69 HIS B C 1
ATOM 1938 O O . HIS B 1 69 ? -16.422 -12.18 -1.594 1 95.62 69 HIS B O 1
ATOM 1944 N N . ALA B 1 70 ? -15.711 -10.828 0.038 1 96.75 70 ALA B N 1
ATOM 1945 C CA . ALA B 1 70 ? -14.727 -11.789 0.532 1 96.75 70 ALA B CA 1
ATOM 1946 C C . ALA B 1 70 ? -15.398 -13.047 1.067 1 96.75 70 ALA B C 1
ATOM 1948 O O . ALA B 1 70 ? -14.969 -14.164 0.782 1 96.75 70 ALA B O 1
ATOM 1949 N N . LEU B 1 71 ? -16.5 -12.875 1.793 1 93.88 71 LEU B N 1
ATOM 1950 C CA . LEU B 1 71 ? -17.172 -14.008 2.424 1 93.88 71 LEU B CA 1
ATOM 1951 C C . LEU B 1 71 ? -17.891 -14.859 1.383 1 93.88 71 LEU B C 1
ATOM 1953 O O . LEU B 1 71 ? -17.969 -16.078 1.53 1 93.88 71 LEU B O 1
ATOM 1957 N N . ARG B 1 72 ? -18.328 -14.258 0.363 1 92.5 72 ARG B N 1
ATOM 1958 C CA . ARG B 1 72 ? -18.922 -15.016 -0.737 1 92.5 72 ARG B CA 1
ATOM 1959 C C . ARG B 1 72 ? -17.875 -15.914 -1.399 1 92.5 72 ARG B C 1
ATOM 1961 O O . ARG B 1 72 ? -18.172 -17.047 -1.781 1 92.5 72 ARG B O 1
ATOM 1968 N N . ALA B 1 73 ? -16.688 -15.406 -1.516 1 92 73 ALA B N 1
ATOM 1969 C CA . ALA B 1 73 ? -15.594 -16.141 -2.145 1 92 73 ALA B CA 1
ATOM 1970 C C . ALA B 1 73 ? -15.219 -17.375 -1.334 1 92 73 ALA B C 1
ATOM 1972 O O . ALA B 1 73 ? -14.773 -18.375 -1.894 1 92 73 ALA B O 1
ATOM 1973 N N . LEU B 1 74 ? -15.414 -17.375 -0.041 1 90.81 74 LEU B N 1
ATOM 1974 C CA . LEU B 1 74 ? -15.055 -18.484 0.838 1 90.81 74 LEU B CA 1
ATOM 1975 C C . LEU B 1 74 ? -16 -19.656 0.631 1 90.81 74 LEU B C 1
ATOM 1977 O O . LEU B 1 74 ? -15.633 -20.812 0.908 1 90.81 74 LEU B O 1
ATOM 1981 N N . HIS B 1 75 ? -17.156 -19.531 0.109 1 84.44 75 HIS B N 1
ATOM 1982 C CA . HIS B 1 75 ? -18.156 -20.578 -0.022 1 84.44 75 HIS B CA 1
ATOM 1983 C C . HIS B 1 75 ? -18.156 -21.172 -1.426 1 84.44 75 HIS B C 1
ATOM 1985 O O . HIS B 1 75 ? -18.859 -22.141 -1.695 1 84.44 75 HIS B O 1
ATOM 1991 N N . SER B 1 76 ? -17.375 -20.734 -2.221 1 70.06 76 SER B N 1
ATOM 1992 C CA . SER B 1 76 ? -17.531 -21.094 -3.627 1 70.06 76 SER B CA 1
ATOM 1993 C C . SER B 1 76 ? -16.703 -22.328 -3.984 1 70.06 76 SER B C 1
ATOM 1995 O O . SER B 1 76 ? -17.047 -23.078 -4.898 1 70.06 76 SER B O 1
ATOM 1997 N N . ALA B 1 77 ? -15.539 -22.484 -3.395 1 63.03 77 ALA B N 1
ATOM 1998 C CA . ALA B 1 77 ? -14.703 -23.453 -4.086 1 63.03 77 ALA B CA 1
ATOM 1999 C C . ALA B 1 77 ? -14.359 -24.625 -3.172 1 63.03 77 ALA B C 1
ATOM 2001 O O . ALA B 1 77 ? -14.25 -24.469 -1.954 1 63.03 77 ALA B O 1
ATOM 2002 N N . GLY B 1 78 ? -14.523 -25.781 -3.627 1 77.81 78 GLY B N 1
ATOM 2003 C CA . GLY B 1 78 ? -14.102 -26.969 -2.9 1 77.81 78 GLY B CA 1
ATOM 2004 C C . GLY B 1 78 ? -12.594 -27.125 -2.824 1 77.81 78 GLY B C 1
ATOM 2005 O O . GLY B 1 78 ? -12.07 -27.672 -1.853 1 77.81 78 GLY B O 1
ATOM 2006 N N . ASP B 1 79 ? -11.867 -26.547 -3.723 1 93.25 79 ASP B N 1
ATOM 2007 C CA . ASP B 1 79 ? -10.406 -26.609 -3.777 1 93.25 79 ASP B CA 1
ATOM 2008 C C . ASP B 1 79 ? -9.781 -25.422 -3.045 1 93.25 79 ASP B C 1
ATOM 2010 O O . ASP B 1 79 ? -10.117 -24.266 -3.322 1 93.25 79 ASP B O 1
ATOM 2014 N N . PRO B 1 80 ? -8.914 -25.75 -2.012 1 95.31 80 PRO B N 1
ATOM 2015 C CA . PRO B 1 80 ? -8.344 -24.672 -1.197 1 95.31 80 PRO B CA 1
ATOM 2016 C C . PRO B 1 80 ? -7.621 -23.609 -2.035 1 95.31 80 PRO B C 1
ATOM 2018 O O . PRO B 1 80 ? -7.711 -22.422 -1.739 1 95.31 80 PRO B O 1
ATOM 2021 N N . VAL B 1 81 ? -6.93 -24.031 -3.051 1 96.62 81 VAL B N 1
ATOM 2022 C CA . VAL B 1 81 ? -6.215 -23.094 -3.904 1 96.62 81 VAL B CA 1
ATOM 2023 C C . VAL B 1 81 ? -7.211 -22.188 -4.637 1 96.62 81 VAL B C 1
ATOM 2025 O O . VAL B 1 81 ? -7.047 -20.969 -4.676 1 96.62 81 VAL B O 1
ATOM 2028 N N . GLU B 1 82 ? -8.258 -22.719 -5.137 1 96.31 82 GLU B N 1
ATOM 2029 C CA . GLU B 1 82 ? -9.258 -21.938 -5.855 1 96.31 82 GLU B CA 1
ATOM 2030 C C . GLU B 1 82 ? -10.039 -21.031 -4.906 1 96.31 82 GLU B C 1
ATOM 2032 O O . GLU B 1 82 ? -10.453 -19.938 -5.281 1 96.31 82 GLU B O 1
ATOM 2037 N N . THR B 1 83 ? -10.258 -21.516 -3.682 1 96.88 83 THR B N 1
ATOM 2038 C CA . THR B 1 83 ? -10.852 -20.641 -2.67 1 96.88 83 THR B CA 1
ATOM 2039 C C . THR B 1 83 ? -9.961 -19.438 -2.406 1 96.88 83 THR B C 1
ATOM 2041 O O . THR B 1 83 ? -10.445 -18.297 -2.324 1 96.88 83 THR B O 1
ATOM 2044 N N . ALA B 1 84 ? -8.656 -19.656 -2.324 1 97.12 84 ALA B N 1
ATOM 2045 C CA . ALA B 1 84 ? -7.699 -18.562 -2.129 1 97.12 84 ALA B CA 1
ATOM 2046 C C . ALA B 1 84 ? -7.719 -17.594 -3.309 1 97.12 84 ALA B C 1
ATOM 2048 O O . ALA B 1 84 ? -7.676 -16.375 -3.121 1 97.12 84 ALA B O 1
ATOM 2049 N N . VAL B 1 85 ? -7.805 -18.172 -4.484 1 97.38 85 VAL B N 1
ATOM 2050 C CA . VAL B 1 85 ? -7.879 -17.344 -5.684 1 97.38 85 VAL B CA 1
ATOM 2051 C C . VAL B 1 85 ? -9.148 -16.5 -5.648 1 97.38 85 VAL B C 1
ATOM 2053 O O . VAL B 1 85 ? -9.109 -15.289 -5.898 1 97.38 85 VAL B O 1
ATOM 2056 N N . ALA B 1 86 ? -10.266 -17.094 -5.301 1 97.31 86 ALA B N 1
ATOM 2057 C CA . ALA B 1 86 ? -11.531 -16.375 -5.23 1 97.31 86 ALA B CA 1
ATOM 2058 C C . ALA B 1 86 ? -11.469 -15.25 -4.199 1 97.31 86 ALA B C 1
ATOM 2060 O O . ALA B 1 86 ? -11.984 -14.156 -4.438 1 97.31 86 ALA B O 1
ATOM 2061 N N . LEU B 1 87 ? -10.883 -15.555 -3.078 1 97.19 87 LEU B N 1
ATOM 2062 C CA . LEU B 1 87 ? -10.703 -14.531 -2.047 1 97.19 87 LEU B CA 1
ATOM 2063 C C . LEU B 1 87 ? -9.867 -13.367 -2.57 1 97.19 87 LEU B C 1
ATOM 2065 O O . LEU B 1 87 ? -10.211 -12.203 -2.348 1 97.19 87 LEU B O 1
ATOM 2069 N N . SER B 1 88 ? -8.805 -13.672 -3.248 1 97.94 88 SER B N 1
ATOM 2070 C CA . SER B 1 88 ? -7.965 -12.633 -3.836 1 97.94 88 SER B CA 1
ATOM 2071 C C . SER B 1 88 ? -8.758 -11.773 -4.82 1 97.94 88 SER B C 1
ATOM 2073 O O . SER B 1 88 ? -8.609 -10.555 -4.848 1 97.94 88 SER B O 1
ATOM 2075 N N . LEU B 1 89 ? -9.609 -12.359 -5.582 1 98.06 89 LEU B N 1
ATOM 2076 C CA . LEU B 1 89 ? -10.352 -11.68 -6.633 1 98.06 89 LEU B CA 1
ATOM 2077 C C . LEU B 1 89 ? -11.5 -10.859 -6.047 1 98.06 89 LEU B C 1
ATOM 2079 O O . LEU B 1 89 ? -12.07 -10.016 -6.73 1 98.06 89 LEU B O 1
ATOM 2083 N N . SER B 1 90 ? -11.812 -11.102 -4.801 1 97.75 90 SER B N 1
ATOM 2084 C CA . SER B 1 90 ? -12.82 -10.281 -4.137 1 97.75 90 SER B CA 1
ATOM 2085 C C . SER B 1 90 ? -12.352 -8.836 -4 1 97.75 90 SER B C 1
ATOM 2087 O O . SER B 1 90 ? -13.18 -7.922 -3.914 1 97.75 90 SER B O 1
ATOM 2089 N N . VAL B 1 91 ? -11.07 -8.594 -4.051 1 98.5 91 VAL B N 1
ATOM 2090 C CA . VAL B 1 91 ? -10.5 -7.266 -3.863 1 98.5 91 VAL B CA 1
ATOM 2091 C C . VAL B 1 91 ? -10.797 -6.398 -5.086 1 98.5 91 VAL B C 1
ATOM 2093 O O . VAL B 1 91 ? -11.438 -5.352 -4.965 1 98.5 91 VAL B O 1
ATOM 2096 N N . PRO B 1 92 ? -10.398 -6.848 -6.297 1 98.5 92 PRO B N 1
ATOM 2097 C CA . PRO B 1 92 ? -10.773 -6.023 -7.445 1 98.5 92 PRO B CA 1
ATOM 2098 C C . PRO B 1 92 ? -12.289 -5.957 -7.656 1 98.5 92 PRO B C 1
ATOM 2100 O O . PRO B 1 92 ? -12.805 -4.945 -8.133 1 98.5 92 PRO B O 1
ATOM 2103 N N . ALA B 1 93 ? -13.016 -7.004 -7.297 1 98.12 93 ALA B N 1
ATOM 2104 C CA . ALA B 1 93 ? -14.477 -6.965 -7.406 1 98.12 93 ALA B CA 1
ATOM 2105 C C . ALA B 1 93 ? -15.062 -5.867 -6.523 1 98.12 93 ALA B C 1
ATOM 2107 O O . ALA B 1 93 ? -15.906 -5.09 -6.969 1 98.12 93 ALA B O 1
ATOM 2108 N N . PHE B 1 94 ? -14.586 -5.824 -5.363 1 98.31 94 PHE B N 1
ATOM 2109 C CA . PHE B 1 94 ? -15 -4.785 -4.426 1 98.31 94 PHE B CA 1
ATOM 2110 C C . PHE B 1 94 ? -14.625 -3.404 -4.957 1 98.31 94 PHE B C 1
ATOM 2112 O O . PHE B 1 94 ? -15.445 -2.48 -4.92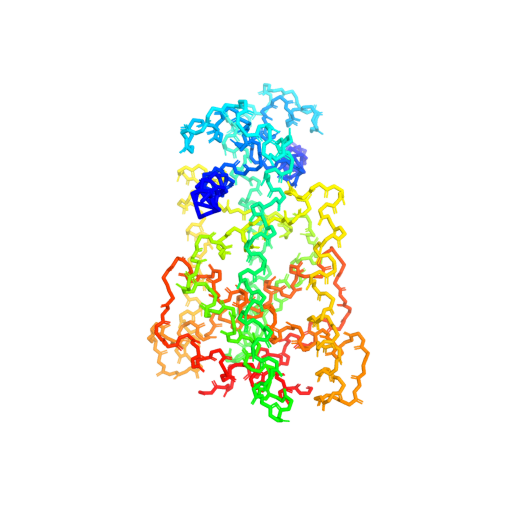6 1 98.31 94 PHE B O 1
ATOM 2119 N N . ALA B 1 95 ? -13.414 -3.264 -5.449 1 98.5 95 ALA B N 1
ATOM 2120 C CA . ALA B 1 95 ? -12.922 -1.979 -5.934 1 98.5 95 ALA B CA 1
ATOM 2121 C C . ALA B 1 95 ? -13.742 -1.489 -7.121 1 98.5 95 ALA B C 1
ATOM 2123 O O . ALA B 1 95 ? -13.945 -0.285 -7.293 1 98.5 95 ALA B O 1
ATOM 2124 N N . ARG B 1 96 ? -14.18 -2.428 -7.957 1 98.12 96 ARG B N 1
ATOM 2125 C CA . ARG B 1 96 ? -15.023 -2.059 -9.086 1 98.12 96 ARG B CA 1
ATOM 2126 C C . ARG B 1 96 ? -16.406 -1.619 -8.617 1 98.12 96 ARG B C 1
ATOM 2128 O O . ARG B 1 96 ? -16.969 -0.661 -9.148 1 98.12 96 ARG B O 1
ATOM 2135 N N . ALA B 1 97 ? -16.922 -2.268 -7.617 1 97.5 97 ALA B N 1
ATOM 2136 C CA . ALA B 1 97 ? -18.266 -1.995 -7.117 1 97.5 97 ALA B CA 1
ATOM 2137 C C . ALA B 1 97 ? -18.297 -0.723 -6.273 1 97.5 97 ALA B C 1
ATOM 2139 O O . ALA B 1 97 ? -19.266 0.044 -6.328 1 97.5 97 ALA B O 1
ATOM 2140 N N . TYR B 1 98 ? -17.25 -0.512 -5.504 1 97.5 98 TYR B N 1
ATOM 2141 C CA . TYR B 1 98 ? -17.188 0.608 -4.57 1 97.5 98 TYR B CA 1
ATOM 2142 C C . TYR B 1 98 ? -15.82 1.287 -4.633 1 97.5 98 TYR B C 1
ATOM 2144 O O . TYR B 1 98 ? -15.062 1.257 -3.662 1 97.5 98 TYR B O 1
ATOM 2152 N N . PRO B 1 99 ? -15.531 2.037 -5.703 1 97.62 99 PRO B N 1
ATOM 2153 C CA . PRO B 1 99 ? -14.18 2.568 -5.918 1 97.62 99 PRO B CA 1
ATOM 2154 C C . PRO B 1 99 ? -13.742 3.525 -4.812 1 97.62 99 PRO B C 1
ATOM 2156 O O . PRO B 1 99 ? -12.586 3.5 -4.391 1 97.62 99 PRO B O 1
ATOM 2159 N N . GLU B 1 100 ? -14.648 4.293 -4.289 1 97.69 100 GLU B N 1
ATOM 2160 C CA . GLU B 1 100 ? -14.258 5.262 -3.27 1 97.69 100 GLU B CA 1
ATOM 2161 C C . GLU B 1 100 ? -14.047 4.586 -1.916 1 97.69 100 GLU B C 1
ATOM 2163 O O . GLU B 1 100 ? -13.195 5.008 -1.131 1 97.69 100 GLU B O 1
ATOM 2168 N N . ASP B 1 101 ? -14.797 3.557 -1.633 1 98.12 101 ASP B N 1
ATOM 2169 C CA . ASP B 1 101 ? -14.57 2.77 -0.424 1 98.12 101 ASP B CA 1
ATOM 2170 C C . ASP B 1 101 ? -13.227 2.041 -0.49 1 98.12 101 ASP B C 1
ATOM 2172 O O . ASP B 1 101 ? -12.508 1.966 0.507 1 98.12 101 ASP B O 1
ATOM 2176 N N . ALA B 1 102 ? -12.93 1.553 -1.666 1 98.19 102 ALA B N 1
ATOM 2177 C CA . ALA B 1 102 ? -11.648 0.883 -1.86 1 98.19 102 ALA B CA 1
ATOM 2178 C C . ALA B 1 102 ? -10.484 1.856 -1.677 1 98.19 102 ALA B C 1
ATOM 2180 O O . ALA B 1 102 ? -9.492 1.534 -1.018 1 98.19 102 ALA B O 1
ATOM 2181 N N . ARG B 1 103 ? -10.664 3.02 -2.232 1 96.94 103 ARG B N 1
ATOM 2182 C CA . ARG B 1 103 ? -9.641 4.047 -2.057 1 96.94 103 ARG B CA 1
ATOM 2183 C C . ARG B 1 103 ? -9.453 4.387 -0.581 1 96.94 103 ARG B C 1
ATOM 2185 O O . ARG B 1 103 ? -8.328 4.547 -0.111 1 96.94 103 ARG B O 1
ATOM 2192 N N . LEU B 1 104 ? -10.523 4.504 0.116 1 97.38 104 LEU B N 1
ATOM 2193 C CA . LEU B 1 104 ? -10.477 4.805 1.542 1 97.38 104 LEU B CA 1
ATOM 2194 C C . LEU B 1 104 ? -9.664 3.758 2.293 1 97.38 104 LEU B C 1
ATOM 2196 O O . LEU B 1 104 ? -8.727 4.094 3.02 1 97.38 104 LEU B O 1
ATOM 2200 N N . LEU B 1 105 ? -9.961 2.465 2.023 1 97.31 105 LEU B N 1
ATOM 2201 C CA . LEU B 1 105 ? -9.359 1.369 2.775 1 97.31 105 LEU B CA 1
ATOM 2202 C C . LEU B 1 105 ? -7.895 1.181 2.387 1 97.31 105 LEU B C 1
ATOM 2204 O O . LEU B 1 105 ? -7.078 0.746 3.203 1 97.31 105 LEU B O 1
ATOM 2208 N N . LEU B 1 106 ? -7.508 1.595 1.179 1 95 106 LEU B N 1
ATOM 2209 C CA . LEU B 1 106 ? -6.152 1.357 0.689 1 95 106 LEU B CA 1
ATOM 2210 C C . LEU B 1 106 ? -5.25 2.551 0.987 1 95 106 LEU B C 1
ATOM 2212 O O . LEU B 1 106 ? -4.027 2.416 1.013 1 95 106 LEU B O 1
ATOM 2216 N N . SER B 1 107 ? -5.867 3.703 1.222 1 91.62 107 SER B N 1
ATOM 2217 C CA . SER B 1 107 ? -5.055 4.914 1.3 1 91.62 107 SER B CA 1
ATOM 2218 C C . SER B 1 107 ? -4.895 5.379 2.742 1 91.62 107 SER B C 1
ATOM 2220 O O . SER B 1 107 ? -4.008 6.176 3.049 1 91.62 107 SER B O 1
ATOM 2222 N N . LEU B 1 108 ? -5.766 4.941 3.625 1 92.38 108 LEU B N 1
ATOM 2223 C CA . LEU B 1 108 ? -5.707 5.375 5.016 1 92.38 108 LEU B CA 1
ATOM 2224 C C . LEU B 1 108 ? -5.535 4.184 5.949 1 92.38 108 LEU B C 1
ATOM 2226 O O . LEU B 1 108 ? -5.664 3.033 5.527 1 92.38 108 LEU B O 1
ATOM 2230 N N . ARG B 1 109 ? -5.207 4.48 7.137 1 91.06 109 ARG B N 1
ATOM 2231 C CA . ARG B 1 109 ? -5.035 3.459 8.172 1 91.06 109 ARG B CA 1
ATOM 2232 C C . ARG B 1 109 ? -6.203 3.467 9.148 1 91.06 109 ARG B C 1
ATOM 2234 O O . ARG B 1 109 ? -6.633 4.531 9.602 1 91.06 109 ARG B O 1
ATOM 2241 N N . SER B 1 110 ? -6.656 2.27 9.461 1 94.69 110 SER B N 1
ATOM 2242 C CA . SER B 1 110 ? -7.762 2.162 10.414 1 94.69 110 SER B CA 1
ATOM 2243 C C . SER B 1 110 ? -7.418 2.834 11.734 1 94.69 110 SER B C 1
ATOM 2245 O O . SER B 1 110 ? -8.281 3.455 12.359 1 94.69 110 SER B O 1
ATOM 2247 N N . ALA B 1 111 ? -6.145 2.803 12.125 1 90.44 111 ALA B N 1
ATOM 2248 C CA . ALA B 1 111 ? -5.688 3.352 13.398 1 90.44 111 ALA B CA 1
ATOM 2249 C C . ALA B 1 111 ? -5.867 4.867 13.438 1 90.44 111 ALA B C 1
ATOM 2251 O O . ALA B 1 111 ? -5.977 5.457 14.516 1 90.44 111 ALA B O 1
ATOM 2252 N N . ASP B 1 112 ? -5.949 5.488 12.281 1 90.31 112 ASP B N 1
ATOM 2253 C CA . ASP B 1 112 ? -6.086 6.941 12.211 1 90.31 112 ASP B CA 1
ATOM 2254 C C . ASP B 1 112 ? -7.555 7.352 12.133 1 90.31 112 ASP B C 1
ATOM 2256 O O . ASP B 1 112 ? -7.879 8.539 12.234 1 90.31 112 ASP B O 1
ATOM 2260 N N . ILE B 1 113 ? -8.406 6.379 11.969 1 94.94 113 ILE B N 1
ATOM 2261 C CA . ILE B 1 113 ? -9.797 6.699 11.672 1 94.94 113 ILE B CA 1
ATOM 2262 C C . ILE B 1 113 ? -10.695 6.207 12.805 1 94.94 113 ILE B C 1
ATOM 2264 O O . ILE B 1 113 ? -11.625 6.902 13.219 1 94.94 113 ILE B O 1
ATOM 2268 N N . LEU B 1 114 ? -10.336 5.078 13.359 1 95.81 114 LEU B N 1
ATOM 2269 C CA . LEU B 1 114 ? -11.242 4.391 14.273 1 95.81 114 LEU B CA 1
ATOM 2270 C C . LEU B 1 114 ? -11.055 4.887 15.703 1 95.81 114 LEU B C 1
ATOM 2272 O O . LEU B 1 114 ? -9.922 5.086 16.156 1 95.81 114 LEU B O 1
ATOM 2276 N N . GLY B 1 115 ? -12.188 5.078 16.344 1 91.19 115 GLY B N 1
ATOM 2277 C CA . GLY B 1 115 ? -12.164 5.211 17.797 1 91.19 115 GLY B CA 1
ATOM 2278 C C . GLY B 1 115 ? -11.992 3.889 18.516 1 91.19 115 GLY B C 1
ATOM 2279 O O . GLY B 1 115 ? -12.086 2.824 17.906 1 91.19 115 GLY B O 1
ATOM 2280 N N . ALA B 1 116 ? -11.781 3.924 19.781 1 86.12 116 ALA B N 1
ATOM 2281 C CA . ALA B 1 116 ? -11.461 2.75 20.594 1 86.12 116 ALA B CA 1
ATOM 2282 C C . ALA B 1 116 ? -12.547 1.685 20.453 1 86.12 116 ALA B C 1
ATOM 2284 O O . ALA B 1 116 ? -12.25 0.503 20.266 1 86.12 116 ALA B O 1
ATOM 2285 N N . GLU B 1 117 ? -13.75 2.09 20.531 1 88.56 117 GLU B N 1
ATOM 2286 C CA . GLU B 1 117 ? -14.859 1.144 20.469 1 88.56 117 GLU B CA 1
ATOM 2287 C C . GLU B 1 117 ? -14.969 0.5 19.094 1 88.56 117 GLU B C 1
ATOM 2289 O O . GLU B 1 117 ? -15.297 -0.682 18.984 1 88.56 117 GLU B O 1
ATOM 2294 N N . ALA B 1 118 ? -14.727 1.271 18.125 1 94.12 118 ALA B N 1
ATOM 2295 C CA . ALA B 1 118 ? -14.852 0.791 16.75 1 94.12 118 ALA B CA 1
ATOM 2296 C C . ALA B 1 118 ? -13.75 -0.213 16.422 1 94.12 118 ALA B C 1
ATOM 2298 O O . ALA B 1 118 ? -13.914 -1.044 15.523 1 94.12 118 ALA B O 1
ATOM 2299 N N . ASN B 1 119 ? -12.68 -0.208 17.125 1 94.69 119 ASN B N 1
ATOM 2300 C CA . ASN B 1 119 ? -11.602 -1.175 16.922 1 94.69 119 ASN B CA 1
ATOM 2301 C C . ASN B 1 119 ? -12.062 -2.596 17.234 1 94.69 119 ASN B C 1
ATOM 2303 O O . ASN B 1 119 ? -11.75 -3.529 16.484 1 94.69 119 ASN B O 1
ATOM 2307 N N . SER B 1 120 ? -12.805 -2.719 18.281 1 94.69 120 SER B N 1
ATOM 2308 C CA . SER B 1 120 ? -13.336 -4.027 18.656 1 94.69 120 SER B CA 1
ATOM 2309 C C . SER B 1 120 ? -14.305 -4.555 17.594 1 94.69 120 SER B C 1
ATOM 2311 O O . SER B 1 120 ? -14.289 -5.742 17.266 1 94.69 120 SER B O 1
ATOM 2313 N N . THR B 1 121 ? -15.078 -3.66 17.141 1 96.25 121 THR B N 1
ATOM 2314 C CA . THR B 1 121 ? -16.016 -4.023 16.094 1 96.25 121 THR B CA 1
ATOM 2315 C C . THR B 1 121 ? -15.281 -4.496 14.844 1 96.25 121 THR B C 1
ATOM 2317 O O . THR B 1 121 ? -15.656 -5.504 14.242 1 96.25 121 THR B O 1
ATOM 2320 N N . LEU B 1 122 ? -14.289 -3.834 14.453 1 97.38 122 LEU B N 1
ATOM 2321 C CA . LEU B 1 122 ? -13.492 -4.223 13.297 1 97.38 122 LEU B CA 1
ATOM 2322 C C . LEU B 1 122 ? -12.867 -5.602 13.5 1 97.38 122 LEU B C 1
ATOM 2324 O O . LEU B 1 122 ? -12.891 -6.434 12.586 1 97.38 122 LEU B O 1
ATOM 2328 N N . ASP B 1 123 ? -12.367 -5.852 14.695 1 95.31 123 ASP B N 1
ATOM 2329 C CA . ASP B 1 123 ? -11.789 -7.148 15.016 1 95.31 123 ASP B CA 1
ATOM 2330 C C . ASP B 1 123 ? -12.812 -8.266 14.852 1 95.31 123 ASP B C 1
ATOM 2332 O O . ASP B 1 123 ? -12.508 -9.32 14.289 1 95.31 123 ASP B O 1
ATOM 2336 N N . GLU B 1 124 ? -13.953 -7.98 15.312 1 95.5 124 GLU B N 1
ATOM 2337 C CA . GLU B 1 124 ? -15.023 -8.961 15.211 1 95.5 124 GLU B CA 1
ATOM 2338 C C . GLU B 1 124 ? -15.422 -9.203 13.758 1 95.5 124 GLU B C 1
ATOM 2340 O O . GLU B 1 124 ? -15.656 -10.344 13.352 1 95.5 124 GLU B O 1
ATOM 2345 N N . MET B 1 125 ? -15.523 -8.172 13.023 1 95.62 125 MET B N 1
ATOM 2346 C CA . MET B 1 125 ? -15.859 -8.273 11.602 1 95.62 125 MET B CA 1
ATOM 2347 C C . MET B 1 125 ? -14.812 -9.078 10.844 1 95.62 125 MET B C 1
ATOM 2349 O O . MET B 1 125 ? -15.141 -9.82 9.922 1 95.62 125 MET B O 1
ATOM 2353 N N . ASN B 1 126 ? -13.539 -8.922 11.242 1 96.62 126 ASN B N 1
ATOM 2354 C CA . ASN B 1 126 ? -12.43 -9.539 10.508 1 96.62 126 ASN B CA 1
ATOM 2355 C C . ASN B 1 126 ? -12.234 -10.992 10.93 1 96.62 126 ASN B C 1
ATOM 2357 O O . ASN B 1 126 ? -11.562 -11.758 10.227 1 96.62 126 ASN B O 1
ATOM 2361 N N . ALA B 1 127 ? -12.812 -11.406 12.039 1 96.25 127 ALA B N 1
ATOM 2362 C CA . ALA B 1 127 ? -12.523 -12.695 12.68 1 96.25 127 ALA B CA 1
ATOM 2363 C C . ALA B 1 127 ? -12.773 -13.852 11.719 1 96.25 127 ALA B C 1
ATOM 2365 O O . ALA B 1 127 ? -11.938 -14.75 11.586 1 96.25 127 ALA B O 1
ATOM 2366 N N . PRO B 1 128 ? -13.898 -13.828 11 1 94.75 128 PRO B N 1
ATOM 2367 C CA . PRO B 1 128 ? -14.133 -14.953 10.086 1 94.75 128 PRO B CA 1
ATOM 2368 C C . PRO B 1 128 ? -13.078 -15.039 8.977 1 94.75 128 PRO B C 1
ATOM 2370 O O . PRO B 1 128 ? -12.719 -16.141 8.555 1 94.75 128 PRO B O 1
ATOM 2373 N N . LEU B 1 129 ? -12.547 -13.961 8.508 1 95.62 129 LEU B N 1
ATOM 2374 C CA . LEU B 1 129 ? -11.539 -13.961 7.457 1 95.62 129 LEU B CA 1
ATOM 2375 C C . LEU B 1 129 ? -10.195 -14.445 7.996 1 95.62 129 LEU B C 1
ATOM 2377 O O . LEU B 1 129 ? -9.477 -15.172 7.305 1 95.62 129 LEU B O 1
ATOM 2381 N N . PHE B 1 130 ? -9.93 -14.07 9.234 1 94.75 130 PHE B N 1
ATOM 2382 C CA . PHE B 1 130 ? -8.703 -14.555 9.859 1 94.75 130 PHE B CA 1
ATOM 2383 C C . PHE B 1 130 ? -8.734 -16.062 10.016 1 94.75 130 PHE B C 1
ATOM 2385 O O . PHE B 1 130 ? -7.75 -16.75 9.734 1 94.75 130 PHE B O 1
ATOM 2392 N N . THR B 1 131 ? -9.891 -16.531 10.422 1 95.44 131 THR B N 1
ATOM 2393 C CA . THR B 1 131 ? -10.062 -17.969 10.562 1 95.44 131 THR B CA 1
ATOM 2394 C C . THR B 1 131 ? -9.938 -18.656 9.203 1 95.44 131 THR B C 1
ATOM 2396 O O . THR B 1 131 ? -9.25 -19.688 9.086 1 95.44 131 THR B O 1
ATOM 2399 N N . ALA B 1 132 ? -10.539 -18.094 8.227 1 94.75 132 ALA B N 1
ATOM 2400 C CA . ALA B 1 132 ? -10.477 -18.656 6.883 1 94.75 132 ALA B CA 1
ATOM 2401 C C . ALA B 1 132 ? -9.039 -18.703 6.371 1 94.75 132 ALA B C 1
ATOM 2403 O O . ALA B 1 132 ? -8.609 -19.672 5.75 1 94.75 132 ALA B O 1
ATOM 2404 N N . MET B 1 133 ? -8.273 -17.719 6.637 1 95.75 133 MET B N 1
ATOM 2405 C CA . MET B 1 133 ? -6.883 -17.641 6.203 1 95.75 133 MET B CA 1
ATOM 2406 C C . MET B 1 133 ? -6.039 -18.703 6.895 1 95.75 133 MET B C 1
ATOM 2408 O O . MET B 1 133 ? -5.164 -19.312 6.273 1 95.75 133 MET B O 1
ATOM 2412 N N . ARG B 1 134 ? -6.328 -18.859 8.141 1 96.38 134 ARG B N 1
ATOM 2413 C CA . ARG B 1 134 ? -5.633 -19.906 8.883 1 96.38 134 ARG B CA 1
ATOM 2414 C C . ARG B 1 134 ? -5.953 -21.281 8.32 1 96.38 134 ARG B C 1
ATOM 2416 O O . ARG B 1 134 ? -5.051 -22.094 8.117 1 96.38 134 ARG B O 1
ATOM 2423 N N . ASP B 1 135 ? -7.188 -21.516 8.062 1 95.69 135 ASP B N 1
ATOM 2424 C CA . ASP B 1 135 ? -7.625 -22.812 7.523 1 95.69 135 ASP B CA 1
ATOM 2425 C C . ASP B 1 135 ? -7.043 -23.047 6.133 1 95.69 135 ASP B C 1
ATOM 2427 O O . ASP B 1 135 ? -6.605 -24.156 5.82 1 95.69 135 ASP B O 1
ATOM 2431 N N . LEU B 1 136 ? -7.043 -22.047 5.328 1 96.38 136 LEU B N 1
ATOM 2432 C CA . LEU B 1 136 ? -6.488 -22.156 3.984 1 96.38 136 LEU B CA 1
ATOM 2433 C C . LEU B 1 136 ? -4.988 -22.438 4.035 1 96.38 136 LEU B C 1
ATOM 2435 O O . LEU B 1 136 ? -4.473 -23.234 3.244 1 96.38 136 LEU B O 1
ATOM 2439 N N . THR B 1 137 ? -4.309 -21.781 4.996 1 97.44 137 THR B N 1
ATOM 2440 C CA . THR B 1 137 ? -2.881 -22.016 5.164 1 97.44 137 THR B CA 1
ATOM 2441 C C . THR B 1 137 ? -2.609 -23.484 5.438 1 97.44 137 THR B C 1
ATOM 2443 O O . THR B 1 137 ? -1.75 -24.094 4.793 1 97.44 137 THR B O 1
ATOM 2446 N N . ARG B 1 138 ? -3.375 -24.016 6.312 1 96.75 138 ARG B N 1
ATOM 2447 C CA . ARG B 1 138 ? -3.203 -25.422 6.676 1 96.75 138 ARG B CA 1
ATOM 2448 C C . ARG B 1 138 ? -3.557 -26.344 5.508 1 96.75 138 ARG B C 1
ATOM 2450 O O . ARG B 1 138 ? -2.857 -27.328 5.246 1 96.75 138 ARG B O 1
ATOM 2457 N N . ALA B 1 139 ? -4.602 -26.031 4.859 1 95.38 139 ALA B N 1
ATOM 2458 C CA . ALA B 1 139 ? -5.074 -26.859 3.758 1 95.38 139 ALA B CA 1
ATOM 2459 C C . ALA B 1 139 ? -4.082 -26.859 2.598 1 95.38 139 ALA B C 1
ATOM 2461 O O . ALA B 1 139 ? -3.854 -27.891 1.964 1 95.38 139 ALA B O 1
ATOM 2462 N N . ILE B 1 140 ? -3.453 -25.75 2.354 1 96.62 140 ILE B N 1
ATOM 2463 C CA . ILE B 1 140 ? -2.613 -25.578 1.171 1 96.62 140 ILE B CA 1
ATOM 2464 C C . ILE B 1 140 ? -1.191 -26.047 1.481 1 96.62 140 ILE B C 1
ATOM 2466 O O . ILE B 1 140 ? -0.563 -26.734 0.668 1 96.62 140 ILE B O 1
ATOM 2470 N N . TYR B 1 141 ? -0.707 -25.719 2.652 1 96.38 141 TYR B N 1
ATOM 2471 C CA . TYR B 1 141 ? 0.71 -25.938 2.922 1 96.38 141 TYR B CA 1
ATOM 2472 C C . TYR B 1 141 ? 0.909 -27.094 3.887 1 96.38 141 TYR B C 1
ATOM 2474 O O . TYR B 1 141 ? 2.039 -27.531 4.121 1 96.38 141 TYR B O 1
ATOM 2482 N N . GLN B 1 142 ? -0.148 -27.531 4.512 1 95.56 142 GLN B N 1
ATOM 2483 C CA . GLN B 1 142 ? -0.105 -28.594 5.504 1 95.56 142 GLN B CA 1
ATOM 2484 C C . GLN B 1 142 ? 0.748 -28.203 6.703 1 95.56 142 GLN B C 1
ATOM 2486 O O . GLN B 1 142 ? 1.408 -29.047 7.312 1 95.56 142 GLN B O 1
ATOM 2491 N N . ARG B 1 143 ? 0.945 -26.938 6.875 1 93.5 143 ARG B N 1
ATOM 2492 C CA . ARG B 1 143 ? 1.612 -26.281 8 1 93.5 143 ARG B CA 1
ATOM 2493 C C . ARG B 1 143 ? 0.847 -25.047 8.445 1 93.5 143 ARG B C 1
ATOM 2495 O O . ARG B 1 143 ? 0.079 -24.469 7.672 1 93.5 143 ARG B O 1
ATOM 2502 N N . GLY B 1 144 ? 0.974 -24.703 9.656 1 92.69 144 GLY B N 1
ATOM 2503 C CA . GLY B 1 144 ? 0.287 -23.531 10.164 1 92.69 144 GLY B CA 1
ATOM 2504 C C . GLY B 1 144 ? 1.219 -22.531 10.828 1 92.69 144 GLY B C 1
ATOM 2505 O O . GLY B 1 144 ? 0.792 -21.75 11.672 1 92.69 144 GLY B O 1
ATOM 2506 N N . ASP B 1 145 ? 2.498 -22.625 10.445 1 95.75 145 ASP B N 1
ATOM 2507 C CA . ASP B 1 145 ? 3.479 -21.75 11.062 1 95.75 145 ASP B CA 1
ATOM 2508 C C . ASP B 1 145 ? 3.402 -20.344 10.469 1 95.75 145 ASP B C 1
ATOM 2510 O O . ASP B 1 145 ? 2.732 -20.125 9.453 1 95.75 145 ASP B O 1
ATOM 2514 N N . ALA B 1 146 ? 4.062 -19.422 11.078 1 95.31 146 ALA B N 1
ATOM 2515 C CA . ALA B 1 146 ? 4.012 -18 10.719 1 95.31 146 ALA B CA 1
ATOM 2516 C C . ALA B 1 146 ? 4.484 -17.781 9.281 1 95.31 146 ALA B C 1
ATOM 2518 O O . ALA B 1 146 ? 3.936 -16.953 8.562 1 95.31 146 ALA B O 1
ATOM 2519 N N . ARG B 1 147 ? 5.477 -18.484 8.891 1 96.38 147 ARG B N 1
ATOM 2520 C CA . ARG B 1 147 ? 6.035 -18.328 7.555 1 96.38 147 ARG B CA 1
ATOM 2521 C C . ARG B 1 147 ? 5.055 -18.797 6.488 1 96.38 147 ARG B C 1
ATOM 2523 O O . ARG B 1 147 ? 4.895 -18.156 5.449 1 96.38 147 ARG B O 1
ATOM 2530 N N . SER B 1 148 ? 4.34 -19.922 6.734 1 96.94 148 SER B N 1
ATOM 2531 C CA . SER B 1 148 ? 3.324 -20.422 5.812 1 96.94 148 SER B CA 1
ATOM 2532 C C . SER B 1 148 ? 2.139 -19.469 5.73 1 96.94 148 SER B C 1
ATOM 2534 O O . SER B 1 148 ? 1.603 -19.234 4.645 1 96.94 148 SER B O 1
ATOM 2536 N N . ARG B 1 149 ? 1.765 -18.938 6.844 1 96.62 149 ARG B N 1
ATOM 2537 C CA . ARG B 1 149 ? 0.693 -17.953 6.852 1 96.62 149 ARG B CA 1
ATOM 2538 C C . ARG B 1 149 ? 1.091 -16.703 6.062 1 96.62 149 ARG B C 1
ATOM 2540 O O . ARG B 1 149 ? 0.281 -16.156 5.316 1 96.62 149 ARG B O 1
ATOM 2547 N N . ASP B 1 150 ? 2.299 -16.297 6.25 1 97 150 ASP B N 1
ATOM 2548 C CA . ASP B 1 150 ? 2.801 -15.125 5.527 1 97 150 ASP B CA 1
ATOM 2549 C C . ASP B 1 150 ? 2.764 -15.359 4.02 1 97 150 ASP B C 1
ATOM 2551 O O . ASP B 1 150 ? 2.436 -14.445 3.254 1 97 150 ASP B O 1
ATOM 2555 N N . ARG B 1 151 ? 3.1 -16.562 3.588 1 96.81 151 ARG B N 1
ATOM 2556 C CA . ARG B 1 151 ? 3.059 -16.922 2.172 1 96.81 151 ARG B CA 1
ATOM 2557 C C . ARG B 1 151 ? 1.643 -16.797 1.619 1 96.81 151 ARG B C 1
ATOM 2559 O O . ARG B 1 151 ? 1.436 -16.25 0.54 1 96.81 151 ARG B O 1
ATOM 2566 N N . LEU B 1 152 ? 0.736 -17.312 2.41 1 97.75 152 LEU B N 1
ATOM 2567 C CA . LEU B 1 152 ? -0.654 -17.219 1.978 1 97.75 152 LEU B CA 1
ATOM 2568 C C . LEU B 1 152 ? -1.099 -15.758 1.881 1 97.75 152 LEU B C 1
ATOM 2570 O O . LEU B 1 152 ? -1.712 -15.359 0.889 1 97.75 152 LEU B O 1
ATOM 2574 N N . LEU B 1 153 ? -0.777 -14.969 2.875 1 97.56 153 LEU B N 1
ATOM 2575 C CA . LEU B 1 153 ? -1.202 -13.57 2.928 1 97.56 153 LEU B CA 1
ATOM 2576 C C . LEU B 1 153 ? -0.579 -12.773 1.788 1 97.56 153 LEU B C 1
ATOM 2578 O O . LEU B 1 153 ? -1.216 -11.875 1.233 1 97.56 153 LEU B O 1
ATOM 2582 N N . ARG B 1 154 ? 0.628 -13.094 1.405 1 97.5 154 ARG B N 1
ATOM 2583 C CA . ARG B 1 154 ? 1.286 -12.43 0.287 1 97.5 154 ARG B CA 1
ATOM 2584 C C . ARG B 1 154 ? 0.505 -12.633 -1.008 1 97.5 154 ARG B C 1
ATOM 2586 O O . ARG B 1 154 ? 0.342 -11.695 -1.793 1 97.5 154 ARG B O 1
ATOM 2593 N N . ALA B 1 155 ? -0.017 -13.766 -1.146 1 97.81 155 ALA B N 1
ATOM 2594 C CA . ALA B 1 155 ? -0.749 -14.102 -2.361 1 97.81 155 ALA B CA 1
ATOM 2595 C C . ALA B 1 155 ? -2.164 -13.531 -2.33 1 97.81 155 ALA B C 1
ATOM 2597 O O . ALA B 1 155 ? -2.637 -12.977 -3.32 1 97.81 155 ALA B O 1
ATOM 2598 N N . VAL B 1 156 ? -2.781 -13.609 -1.185 1 97.69 156 VAL B N 1
ATOM 2599 C CA . VAL B 1 156 ? -4.23 -13.445 -1.132 1 97.69 156 VAL B CA 1
ATOM 2600 C C . VAL B 1 156 ? -4.57 -12.023 -0.693 1 97.69 156 VAL B C 1
ATOM 2602 O O . VAL B 1 156 ? -5.648 -11.516 -1.009 1 97.69 156 VAL B O 1
ATOM 2605 N N . VAL B 1 157 ? -3.656 -11.391 0.004 1 97.44 157 VAL B N 1
ATOM 2606 C CA . VAL B 1 157 ? -3.943 -10.07 0.572 1 97.44 157 VAL B CA 1
ATOM 2607 C C . VAL B 1 157 ? -3.016 -9.031 -0.045 1 97.44 157 VAL B C 1
ATOM 2609 O O . VAL B 1 157 ? -3.469 -8.125 -0.747 1 97.44 157 VAL B O 1
ATOM 2612 N N . ASP B 1 158 ? -1.735 -9.234 0.051 1 97.5 158 ASP B N 1
ATOM 2613 C CA . ASP B 1 158 ? -0.761 -8.219 -0.332 1 97.5 158 ASP B CA 1
ATOM 2614 C C . ASP B 1 158 ? -0.815 -7.945 -1.833 1 97.5 158 ASP B C 1
ATOM 2616 O O . ASP B 1 158 ? -0.903 -6.789 -2.256 1 97.5 158 ASP B O 1
ATOM 2620 N N . LEU B 1 159 ? -0.773 -8.992 -2.6 1 98.12 159 LEU B N 1
ATOM 2621 C CA . LEU B 1 159 ? -0.675 -8.836 -4.047 1 98.12 159 LEU B CA 1
ATOM 2622 C C . LEU B 1 159 ? -1.929 -8.172 -4.609 1 98.12 159 LEU B C 1
ATOM 2624 O O . LEU B 1 159 ? -1.838 -7.18 -5.34 1 98.12 159 LEU B O 1
ATOM 2628 N N . PRO B 1 160 ? -3.111 -8.656 -4.297 1 98.25 160 PRO B N 1
ATOM 2629 C CA . PRO B 1 160 ? -4.297 -8.016 -4.867 1 98.25 160 PRO B CA 1
ATOM 2630 C C . PRO B 1 160 ? -4.473 -6.574 -4.395 1 98.25 160 PRO B C 1
ATOM 2632 O O . PRO B 1 160 ? -4.91 -5.715 -5.16 1 98.25 160 PRO B O 1
ATOM 2635 N N . TYR B 1 161 ? -4.137 -6.297 -3.129 1 97.81 161 TYR B N 1
ATOM 2636 C CA . TYR B 1 161 ? -4.207 -4.926 -2.646 1 97.81 161 TYR B CA 1
ATOM 2637 C C . TYR B 1 161 ? -3.262 -4.023 -3.432 1 97.81 161 TYR B C 1
ATOM 2639 O O . TYR B 1 161 ? -3.645 -2.928 -3.852 1 97.81 161 TYR B O 1
ATOM 2647 N N . ALA B 1 162 ? -2.088 -4.492 -3.637 1 97.62 162 ALA B N 1
ATOM 2648 C CA . ALA B 1 162 ? -1.09 -3.701 -4.352 1 97.62 162 ALA B CA 1
ATOM 2649 C C . ALA B 1 162 ? -1.502 -3.48 -5.805 1 97.62 162 ALA B C 1
ATOM 2651 O O . ALA B 1 162 ? -1.328 -2.387 -6.344 1 97.62 162 ALA B O 1
ATOM 2652 N N . ALA B 1 163 ? -2.033 -4.492 -6.43 1 97.62 163 ALA B N 1
ATOM 2653 C CA . ALA B 1 163 ? -2.459 -4.398 -7.824 1 97.62 163 ALA B CA 1
ATOM 2654 C C . ALA B 1 163 ? -3.584 -3.379 -7.984 1 97.62 163 ALA B C 1
ATOM 2656 O O . ALA B 1 163 ? -3.545 -2.535 -8.883 1 97.62 163 ALA B O 1
ATOM 2657 N N . VAL B 1 164 ? -4.512 -3.447 -7.102 1 98.06 164 VAL B N 1
ATOM 2658 C CA . VAL B 1 164 ? -5.641 -2.525 -7.18 1 98.06 164 VAL B CA 1
ATOM 2659 C C . VAL B 1 164 ? -5.168 -1.104 -6.883 1 98.06 164 VAL B C 1
ATOM 2661 O O . VAL B 1 164 ? -5.555 -0.159 -7.574 1 98.06 164 VAL B O 1
ATOM 2664 N N . ARG B 1 165 ? -4.344 -0.96 -5.891 1 96.12 165 ARG B N 1
ATOM 2665 C CA . ARG B 1 165 ? -3.814 0.352 -5.531 1 96.12 165 ARG B CA 1
ATOM 2666 C C . ARG B 1 165 ? -3.113 1.001 -6.723 1 96.12 165 ARG B C 1
ATOM 2668 O O . ARG B 1 165 ? -3.26 2.203 -6.953 1 96.12 165 ARG B O 1
ATOM 2675 N N . ARG B 1 166 ? -2.406 0.26 -7.449 1 95.06 166 ARG B N 1
ATOM 2676 C CA . ARG B 1 166 ? -1.633 0.802 -8.562 1 95.06 166 ARG B CA 1
ATOM 2677 C C . ARG B 1 166 ? -2.549 1.263 -9.688 1 95.06 166 ARG B C 1
ATOM 2679 O O . ARG B 1 166 ? -2.248 2.24 -10.383 1 95.06 166 ARG B O 1
ATOM 2686 N N . HIS B 1 167 ? -3.68 0.633 -9.828 1 96.56 167 HIS B N 1
ATOM 2687 C CA . HIS B 1 167 ? -4.496 0.876 -11.008 1 96.56 167 HIS B CA 1
ATOM 2688 C C . HIS B 1 167 ? -5.633 1.849 -10.703 1 96.56 167 HIS B C 1
ATOM 2690 O O . HIS B 1 167 ? -6.219 2.432 -11.625 1 96.56 167 HIS B O 1
ATOM 2696 N N . MET B 1 168 ? -6.02 1.959 -9.484 1 92.31 168 MET B N 1
ATOM 2697 C CA . MET B 1 168 ? -7.141 2.83 -9.148 1 92.31 168 MET B CA 1
ATOM 2698 C C . MET B 1 168 ? -6.969 4.207 -9.781 1 92.31 168 MET B C 1
ATOM 2700 O O . MET B 1 168 ? -5.848 4.711 -9.883 1 92.31 168 MET B O 1
ATOM 2704 N N . PRO B 1 169 ? -7.941 4.719 -10.258 1 89.56 169 PRO B N 1
ATOM 2705 C CA . PRO B 1 169 ? -9.344 4.355 -10.039 1 89.56 169 PRO B CA 1
ATOM 2706 C C . PRO B 1 169 ? -9.891 3.436 -11.125 1 89.56 169 PRO B C 1
ATOM 2708 O O . PRO B 1 169 ? -10.992 2.9 -10.992 1 89.56 169 PRO B O 1
ATOM 2711 N N . THR B 1 170 ? -9.156 3.287 -12.227 1 94.25 170 THR B N 1
ATOM 2712 C CA . THR B 1 170 ? -9.648 2.447 -13.312 1 94.25 170 THR B CA 1
ATOM 2713 C C . THR B 1 170 ? -8.844 1.156 -13.406 1 94.25 170 THR B C 1
ATOM 2715 O O . THR B 1 170 ? -7.637 1.19 -13.656 1 94.25 170 THR B O 1
ATOM 2718 N N . LEU B 1 171 ? -9.547 0.048 -13.258 1 97.56 171 LEU B N 1
ATOM 2719 C CA . LEU B 1 171 ? -8.906 -1.26 -13.297 1 97.56 171 LEU B CA 1
ATOM 2720 C C . LEU B 1 171 ? -8.984 -1.859 -14.703 1 97.56 171 LEU B C 1
ATOM 2722 O O . LEU B 1 171 ? -10.047 -1.837 -15.328 1 97.56 171 LEU B O 1
ATOM 2726 N N . PRO B 1 172 ? -7.879 -2.33 -15.156 1 97.38 172 PRO B N 1
ATOM 2727 C CA . PRO B 1 172 ? -7.926 -2.945 -16.484 1 97.38 172 PRO B CA 1
ATOM 2728 C C . PRO B 1 172 ? -8.812 -4.188 -16.531 1 97.38 172 PRO B C 1
ATOM 2730 O O . PRO B 1 172 ? -9 -4.852 -15.508 1 97.38 172 PRO B O 1
ATOM 2733 N N . GLY B 1 173 ? -9.344 -4.461 -17.688 1 96.88 173 GLY B N 1
ATOM 2734 C CA . GLY B 1 173 ? -10.25 -5.586 -17.859 1 96.88 173 GLY B CA 1
ATOM 2735 C C . GLY B 1 173 ? -9.578 -6.93 -17.656 1 96.88 173 GLY B C 1
ATOM 2736 O O . GLY B 1 173 ? -10.234 -7.918 -17.312 1 96.88 173 GLY B O 1
ATOM 2737 N N . TRP B 1 174 ? -8.258 -6.91 -17.828 1 96.44 174 TRP B N 1
ATOM 2738 C CA . TRP B 1 174 ? -7.527 -8.172 -17.766 1 96.44 174 TRP B CA 1
ATOM 2739 C C . TRP B 1 174 ? -6.992 -8.414 -16.359 1 96.44 174 TRP B C 1
ATOM 2741 O O . TRP B 1 174 ? -6.34 -9.43 -16.109 1 96.44 174 TRP B O 1
ATOM 2751 N N . LEU B 1 175 ? -7.246 -7.59 -15.391 1 97.56 175 LEU B N 1
ATOM 2752 C CA . LEU B 1 175 ? -6.602 -7.629 -14.086 1 97.56 175 LEU B CA 1
ATOM 2753 C C . LEU B 1 175 ? -6.953 -8.914 -13.344 1 97.56 175 LEU B C 1
ATOM 2755 O O . LEU B 1 175 ? -6.074 -9.562 -12.766 1 97.56 175 LEU B O 1
ATOM 2759 N N . GLU B 1 176 ? -8.234 -9.32 -13.359 1 97.88 176 GLU B N 1
ATOM 2760 C CA . GLU B 1 176 ? -8.68 -10.484 -12.602 1 97.88 176 GLU B CA 1
ATOM 2761 C C . GLU B 1 176 ? -8.055 -11.773 -13.141 1 97.88 176 GLU B C 1
ATOM 2763 O O . GLU B 1 176 ? -7.652 -12.641 -12.367 1 97.88 176 GLU B O 1
ATOM 2768 N N . GLU B 1 177 ? -8 -11.836 -14.414 1 97.62 177 GLU B N 1
ATOM 2769 C CA . GLU B 1 177 ? -7.367 -13 -15.023 1 97.62 177 GLU B CA 1
ATOM 2770 C C . GLU B 1 177 ? -5.895 -13.102 -14.617 1 97.62 177 GLU B C 1
ATOM 2772 O O . GLU B 1 177 ? -5.422 -14.18 -14.242 1 97.62 177 GLU B O 1
ATOM 2777 N N . ASP B 1 178 ? -5.203 -12.039 -14.648 1 97.25 178 ASP B N 1
ATOM 2778 C CA . ASP B 1 178 ? -3.779 -12.016 -14.32 1 97.25 178 ASP B CA 1
ATOM 2779 C C . ASP B 1 178 ? -3.553 -12.281 -12.836 1 97.25 178 ASP B C 1
ATOM 2781 O O . ASP B 1 178 ? -2.611 -12.984 -12.461 1 97.25 178 ASP B O 1
ATOM 2785 N N . LEU B 1 179 ? -4.406 -11.695 -12.023 1 97.88 179 LEU B N 1
ATOM 2786 C CA . LEU B 1 179 ? -4.277 -11.906 -10.578 1 97.88 179 LEU B CA 1
ATOM 2787 C C . LEU B 1 179 ? -4.52 -13.367 -10.219 1 97.88 179 LEU B C 1
ATOM 2789 O O . LEU B 1 179 ? -3.82 -13.93 -9.375 1 97.88 179 LEU B O 1
ATOM 2793 N N . ALA B 1 180 ? -5.508 -13.961 -10.875 1 97.75 180 ALA B N 1
ATOM 2794 C CA . ALA B 1 180 ? -5.781 -15.375 -10.617 1 97.75 180 ALA B CA 1
ATOM 2795 C C . ALA B 1 180 ? -4.559 -16.234 -10.93 1 97.75 180 ALA B C 1
ATOM 2797 O O . ALA B 1 180 ? -4.168 -17.078 -10.125 1 97.75 180 ALA B O 1
ATOM 2798 N N . ALA B 1 181 ? -3.963 -15.977 -12.07 1 97.75 181 ALA B N 1
ATOM 2799 C CA . ALA B 1 181 ? -2.768 -16.719 -12.461 1 97.75 181 ALA B CA 1
ATOM 2800 C C . ALA B 1 181 ? -1.616 -16.453 -11.5 1 97.75 181 ALA B C 1
ATOM 2802 O O . ALA B 1 181 ? -0.886 -17.375 -11.125 1 97.75 181 ALA B O 1
ATOM 2803 N N . ALA B 1 182 ? -1.469 -15.242 -11.078 1 97.88 182 ALA B N 1
ATOM 2804 C CA . ALA B 1 182 ? -0.398 -14.859 -10.164 1 97.88 182 ALA B CA 1
ATOM 2805 C C . ALA B 1 182 ? -0.564 -15.531 -8.805 1 97.88 182 ALA B C 1
ATOM 2807 O O . ALA B 1 182 ? 0.404 -16.047 -8.234 1 97.88 182 ALA B O 1
ATOM 2808 N N . VAL B 1 183 ? -1.78 -15.539 -8.289 1 97.81 183 VAL B N 1
ATOM 2809 C CA . VAL B 1 183 ? -2.049 -16.141 -6.984 1 97.81 183 VAL B CA 1
ATOM 2810 C C . VAL B 1 183 ? -1.778 -17.641 -7.035 1 97.81 183 VAL B C 1
ATOM 2812 O O . VAL B 1 183 ? -1.136 -18.188 -6.141 1 97.81 183 VAL B O 1
ATOM 2815 N N . ARG B 1 184 ? -2.201 -18.297 -8.102 1 97.38 184 ARG B N 1
ATOM 2816 C CA . ARG B 1 184 ? -1.921 -19.719 -8.25 1 97.38 184 ARG B CA 1
ATOM 2817 C C . ARG B 1 184 ? -0.419 -19.984 -8.266 1 97.38 184 ARG B C 1
ATOM 2819 O O . ARG B 1 184 ? 0.058 -20.922 -7.629 1 97.38 184 ARG B O 1
ATOM 2826 N N . ALA B 1 185 ? 0.291 -19.125 -8.961 1 97.69 185 ALA B N 1
ATOM 2827 C CA . ALA B 1 185 ? 1.741 -19.281 -9.047 1 97.69 185 ALA B CA 1
ATOM 2828 C C . ALA B 1 185 ? 2.391 -19.109 -7.676 1 97.69 185 ALA B C 1
ATOM 2830 O O . ALA B 1 185 ? 3.281 -19.875 -7.305 1 97.69 185 ALA B O 1
ATOM 2831 N N . LEU B 1 186 ? 1.968 -18.156 -6.938 1 97.75 186 LEU B N 1
ATOM 2832 C CA . LEU B 1 186 ? 2.535 -17.891 -5.621 1 97.75 186 LEU B CA 1
ATOM 2833 C C . LEU B 1 186 ? 2.252 -19.031 -4.66 1 97.75 186 LEU B C 1
ATOM 2835 O O . LEU B 1 186 ? 3.121 -19.422 -3.873 1 97.75 186 LEU B O 1
ATOM 2839 N N . LEU B 1 187 ? 1.028 -19.547 -4.738 1 96.88 187 LEU B N 1
ATOM 2840 C CA . LEU B 1 187 ? 0.643 -20.594 -3.807 1 96.88 187 LEU B CA 1
ATOM 2841 C C . LEU B 1 187 ? 1.352 -21.906 -4.145 1 96.88 187 LEU B C 1
ATOM 2843 O O . LEU B 1 187 ? 1.519 -22.766 -3.279 1 96.88 187 LEU B O 1
ATOM 2847 N N . ALA B 1 188 ? 1.792 -22 -5.379 1 94.19 188 ALA B N 1
ATOM 2848 C CA . ALA B 1 188 ? 2.48 -23.203 -5.824 1 94.19 188 ALA B CA 1
ATOM 2849 C C . ALA B 1 188 ? 3.973 -23.141 -5.512 1 94.19 188 ALA B C 1
ATOM 2851 O O . ALA B 1 188 ? 4.664 -24.156 -5.527 1 94.19 188 ALA B O 1
ATOM 2852 N N . SER B 1 189 ? 4.438 -21.891 -5.305 1 81.56 189 SER B N 1
ATOM 2853 C CA . SER B 1 189 ? 5.867 -21.672 -5.113 1 81.56 189 SER B CA 1
ATOM 2854 C C . SER B 1 189 ? 6.312 -22.125 -3.725 1 81.56 189 SER B C 1
ATOM 2856 O O . SER B 1 189 ? 5.621 -21.859 -2.734 1 81.56 189 SER B O 1
ATOM 2858 N N . ARG B 1 190 ? 6.977 -23.25 -3.523 1 66.25 190 ARG B N 1
ATOM 2859 C CA . ARG B 1 190 ? 7.438 -23.812 -2.26 1 66.25 190 ARG B CA 1
ATOM 2860 C C . ARG B 1 190 ? 8.719 -23.141 -1.795 1 66.25 190 ARG B C 1
ATOM 2862 O O . ARG B 1 190 ? 9.516 -22.672 -2.615 1 66.25 190 ARG B O 1
#

Sequence (380 aa):
MAPERKHASDAILDAARSLLLDGGPRAATIAAIAGASGAPPGTLNHRFGNRAAIMSATWLRAVERFHEHALRALHSAGDPVETAVALSLSVPAFARAYPEDARLLLSLRSADILGAEANSTLDEMNAPLFTAMRDLTRAIYQRGDARSRDRLLRAVVDLPYAAVRRHMPTLPGWLEEDLAAAVRALLASRMAPERKHASDAILDAARSLLLDGGPRAATIAAIAGASGAPPGTLNHRFGNRAAIMSATWLRAVERFHEHALRALHSAGDPVETAVALSLSVPAFARAYPEDARLLLSLRSADILGAEANSTLDEMNAPLFTAMRDLTRAIYQRGDARSRDRLLRAVVDLPYAAVRRHMPTLPGWLEEDLAAAVRALLASR

pLDDT: mean 93.41, std 9.59, range [37.47, 98.56]

Radius of gyration: 22.43 Å; Cα contacts (8 Å, |Δi|>4): 457; chains: 2; bounding box: 73×60×46 Å

Solvent-accessible surface area (backbone atoms only — not comparable to full-atom values): 19788 Å² total; per-residue (Å²): 121,69,68,61,48,51,50,52,48,47,42,40,34,51,28,37,47,52,30,33,72,73,55,32,65,83,48,41,37,57,69,50,29,20,65,66,41,67,45,54,60,67,55,50,34,70,74,49,57,46,56,50,44,45,45,23,49,34,51,50,51,38,50,51,57,40,44,58,38,34,58,52,20,63,74,68,41,92,46,56,67,54,20,44,33,37,35,23,48,19,48,57,51,33,32,70,75,35,49,68,44,41,47,46,66,73,69,50,56,66,82,72,43,42,38,77,71,47,49,56,53,52,51,60,70,43,42,64,57,52,52,49,50,52,52,42,22,31,69,69,66,72,38,79,48,70,69,49,42,48,55,46,41,45,37,38,46,32,35,39,52,32,54,45,63,71,34,58,89,62,72,64,91,60,48,61,63,51,48,43,48,38,27,53,28,38,72,66,50,125,132,67,68,65,53,52,52,52,50,48,42,41,34,51,26,36,48,51,29,33,71,72,56,32,65,83,48,40,37,57,68,49,29,19,66,66,42,69,44,54,60,68,56,51,34,70,74,49,57,45,56,50,46,45,45,23,50,36,52,49,49,36,51,50,57,40,44,59,39,36,58,53,20,64,73,68,42,92,46,57,68,54,19,43,33,37,36,22,48,18,48,57,51,33,32,72,75,37,48,69,44,41,48,46,65,73,68,50,55,66,83,71,42,40,38,77,71,46,49,57,52,49,52,60,70,43,42,64,56,53,50,48,50,50,51,41,20,31,68,69,67,75,40,78,47,73,68,49,41,50,55,46,41,45,37,38,46,31,36,38,52,33,55,46,64,71,35,58,90,62,71,63,90,59,47,62,63,51,49,41,48,38,27,53,28,38,73,65,48,124

Foldseek 3Di:
DPVVVVVLLVLLLVQQLVQCLVPNLVRRALVSSCVRSVPDSVVVCVVQNHSLSSLLVSLVVLVVLLVVQQVVLCPPDPQLLSSLLSNLLSLVVSCVVPVSSLSSPLVDDCVRRHDPVSVVVVCVSCVVVVVSLQVSLCRLVVDRDPVSSVLSCCLRPVVSSVQDVVQPPDHDPCSSVVSSVSSSVSSPPD/DPPVVVVLLVLLLVQQLVQCLVPNLVRRALVSSCVRSVNDSVVVCVVQNHSLSSLLVSLVVLVVLLVVQQVVLCPPDPQLLSSLLSNLLSLVVSCVVPVSSLSSPLVDDCVRRHDPVSVVVVCVSCVVVVVSLQVSLCRLVVDRDPVSSVLSCCLRPVVSSVQDVVQPPDHDPCSSVVSSVSSSVSSPPD

Secondary structure (DSSP, 8-state):
-HHHHHHHHHHHHHHHHHHHHHH-GGG--HHHHHHHH---HHHHHHHH-SHHHHHHHHHHHHHHHHHHHHHHHHTT-SSHHHHHHHHHHHHHHHHHH-HHHHHHHHHS-HHHH--HHHHHHHHHHHHHHHHHHHHHHHHHHS--SHHHHHHHHIIIIIHHHHHHHHHTT---TTHHHHHHHHHHHHHH--/--HHHHHHHHHHHHHHHHHHHHH-GGG--HHHHHHHH---HHHHHHHH-SHHHHHHHHHHHHHHHHHHHHHHHHTT-SSHHHHHHHHHHHHHHHHHH-HHHHHHHHHS-HHHH--HHHHHHHHHHHHHHHHHHHHHHHHHHS--SHHHHHHHHIIIIIHHHHHHHHHTT---TTHHHHHHHHHHHHHH--

Nearest PDB structures (foldseek):
  2gen-assembly1_A-2  TM=7.590E-01  e=6.379E-05  Pseudomonas aeruginosa PAO1
  3f1b-assembly1_A-2  TM=8.034E-01  e=3.516E-04  Rhodococcus jostii RHA1
  8t5y-assembly1_A-2  TM=6.479E-01  e=5.831E-05  Rhodococcus sp. USK13
  4me9-assembly1_B  TM=7.925E-01  e=3.846E-04  Bacillus cereus ATCC 10987
  3ppb-assembly1_B  TM=7.835E-01  e=4.401E-04  Shewanella loihica PV-4

Organism: Mycobacteroides abscessus (strain ATCC 19977 / DSM 44196 / CCUG 20993 / CIP 104536 / JCM 13569 / NCTC 13031 / TMC 1543 / L948) (NCBI:txid561007)

InterPro domains:
  IPR001647 DNA-binding HTH domain, TetR-type [PF00440] (12-57)
  IPR001647 DNA-binding HTH domain, TetR-type [PS50977] (6-66)
  IPR009057 Homedomain-like superfamily [SSF46689] (4-82)